Protein AF-A0A0F2J7S4-F1 (afdb_monomer_lite)

Foldseek 3Di:
DDDPDDDPDDDDDDDDDPPPPPDDPVVVVVVVVVVVVVVVVVLLVQVLVFLVAFKKWKWFQFPVRDTWIKIFHDDLLGVLLVLLVRLVGGQKIFIAGLVRHTQWMDGRSHTDDGPDPVSVVSNCVNNVCCVVVVDPRDDTNMDTPVSSCVSVLVVPAFAEEEEEEDQAQDCPPCPRVVQVVVQVVVCVVVRHHHPYYFYYYHHPDPPPVVRVVVVLVCLQVVVGAEYEYADLVRQDPDPVSSVVSLVSNLVSNHWYQHPVPGTDHGNDDDPVPPRPPPVVVVVVPDPPDPPDDDDDDDDDDDDDD

Secondary structure (DSSP, 8-state):
--------------S------PPPHHHHHHHHHHHHHHHHHHHHHHHHHHHTS-EEEEEEE-TTS-EEEEEEE--HHHHHHHHHHHGGG-SEEEEE-TT--EEEEEETTEEEE-S-HHHHHHHHHHHHHHHHTSSPPP----EEHHHHHHHHHHHT--EEEEEEEESSSS-TT-HHHHHHHHHHHHHHHTT-EEEEEEEEE-SSS----HHHHHHHHHHHTT--SEEEES-GGGT-S-HHHHHHHHHHHHHTT-EEEETTTEEEE---S-GGGS-HHHHHHHTTSS------S--------S---

pLDDT: mean 71.25, std 21.87, range [26.66, 95.75]

Sequence (305 aa):
MKNKQIFFKSWKLCGKAVFSVLPYPSEIKFKILENIKEEVDMRKEALAELLKKDIIIGHVYGLDGGRQEYYFEKSPSGIASFVMLKKKHAVKIILTDTLDRLMLDTYGEFINCCPDQKYLQEITKELVPMQLGDKEPVEIPIASVEEAQAFWSQESRKRAWIYCRIDAPEDTHGALKGQKKELMDYAEQMGFMVVGEAEDMGGGLDFDCAGLAEVMKVAGDGKMDVLLIKKLDRLGRDTAKLLDLLGGLDQMGIDLYAPLEGLLATHNTTQALRYPGVFTHILRKAPARKSGDSIGQFFCTQQGR

Radius of gyration: 29.46 Å; chains: 1; bounding box: 69×44×90 Å

Structure (mmCIF, N/CA/C/O backbone):
data_AF-A0A0F2J7S4-F1
#
_entry.id   AF-A0A0F2J7S4-F1
#
loop_
_atom_site.group_PDB
_atom_site.id
_atom_site.type_symbol
_atom_site.label_atom_id
_atom_site.label_alt_id
_atom_site.label_comp_id
_atom_site.label_asym_id
_atom_site.label_entity_id
_atom_site.label_seq_id
_atom_site.pdbx_PDB_ins_code
_atom_site.Cartn_x
_atom_site.Cartn_y
_atom_site.Cartn_z
_atom_site.occupancy
_atom_site.B_iso_or_equiv
_atom_site.auth_seq_id
_atom_site.auth_comp_id
_atom_site.auth_asym_id
_atom_site.auth_atom_id
_atom_site.pdbx_PDB_model_num
ATOM 1 N N . MET A 1 1 ? 3.864 10.287 34.439 1.00 43.75 1 MET A N 1
ATOM 2 C CA . MET A 1 1 ? 5.214 10.757 34.813 1.00 43.75 1 MET A CA 1
ATOM 3 C C . MET A 1 1 ? 5.780 9.866 35.908 1.00 43.75 1 MET A C 1
ATOM 5 O O . MET A 1 1 ? 5.341 9.991 37.040 1.00 43.75 1 MET A O 1
ATOM 9 N N . LYS A 1 2 ? 6.727 8.980 35.586 1.00 32.41 2 LYS A N 1
ATOM 10 C CA . LYS A 1 2 ? 7.782 8.543 36.513 1.00 32.41 2 LYS A CA 1
ATOM 11 C C . LYS A 1 2 ? 9.035 8.284 35.677 1.00 32.41 2 LYS A C 1
ATOM 13 O O . LYS A 1 2 ? 9.099 7.319 34.925 1.00 32.41 2 LYS A O 1
ATOM 18 N N . ASN A 1 3 ? 9.970 9.226 35.781 1.00 30.61 3 ASN A N 1
ATOM 19 C CA . ASN A 1 3 ? 11.342 9.141 35.296 1.00 30.61 3 ASN A CA 1
ATOM 20 C C . ASN A 1 3 ? 11.978 7.823 35.754 1.00 30.61 3 ASN A C 1
ATOM 22 O O . ASN A 1 3 ? 12.104 7.600 36.959 1.00 30.61 3 ASN A O 1
ATOM 26 N N . LYS A 1 4 ? 12.451 6.990 34.823 1.00 37.09 4 LYS A N 1
ATOM 27 C CA . LYS A 1 4 ? 13.470 5.983 35.139 1.00 37.09 4 LYS A CA 1
ATOM 28 C C . LYS A 1 4 ? 14.821 6.702 35.223 1.00 37.09 4 LYS A C 1
ATOM 30 O O . LYS A 1 4 ? 15.551 6.798 34.244 1.00 37.09 4 LYS A O 1
ATOM 35 N N . GLN A 1 5 ? 15.117 7.264 36.396 1.00 33.00 5 GLN A N 1
ATOM 36 C CA . GLN A 1 5 ? 16.474 7.664 36.769 1.00 33.00 5 GLN A CA 1
ATOM 37 C C . GLN A 1 5 ? 17.337 6.404 36.871 1.00 33.00 5 GLN A C 1
ATOM 39 O O . GLN A 1 5 ? 17.081 5.525 37.694 1.00 33.00 5 GLN A O 1
ATOM 44 N N . ILE A 1 6 ? 18.357 6.322 36.023 1.00 36.59 6 ILE A N 1
ATOM 45 C CA . ILE A 1 6 ? 19.391 5.293 36.090 1.00 36.59 6 ILE A CA 1
ATOM 46 C C . ILE A 1 6 ? 20.267 5.620 37.307 1.00 36.59 6 ILE A C 1
ATOM 48 O O . ILE A 1 6 ? 20.998 6.608 37.318 1.00 36.59 6 ILE A O 1
ATOM 52 N N . PHE A 1 7 ? 20.147 4.817 38.363 1.00 27.39 7 PHE A N 1
ATOM 53 C CA . PHE A 1 7 ? 20.953 4.929 39.578 1.00 27.39 7 PHE A CA 1
ATOM 54 C C . PHE A 1 7 ? 22.371 4.397 39.316 1.00 27.39 7 PHE A C 1
ATOM 56 O O . PHE A 1 7 ? 22.571 3.188 39.217 1.00 27.39 7 PHE A O 1
ATOM 63 N N . PHE A 1 8 ? 23.376 5.276 39.286 1.00 35.75 8 PHE A N 1
ATOM 64 C CA . PHE A 1 8 ? 24.767 4.873 39.512 1.00 35.75 8 PHE A CA 1
ATOM 65 C C . PHE A 1 8 ? 24.963 4.656 41.020 1.00 35.75 8 PHE A C 1
ATOM 67 O O . PHE A 1 8 ? 25.149 5.605 41.782 1.00 35.75 8 PHE A O 1
ATOM 74 N N . LYS A 1 9 ? 24.878 3.404 41.483 1.00 35.38 9 LYS A N 1
ATOM 75 C CA . LYS A 1 9 ? 25.268 3.055 42.857 1.00 35.38 9 LYS A CA 1
ATOM 76 C C . LYS A 1 9 ? 26.795 3.010 42.955 1.00 35.38 9 LYS A C 1
ATOM 78 O O . LYS A 1 9 ? 27.442 2.164 42.350 1.00 35.38 9 LYS A O 1
ATOM 83 N N . SER A 1 10 ? 27.345 3.929 43.745 1.00 33.03 10 SER A N 1
ATOM 84 C CA . SER A 1 10 ? 28.733 3.926 44.209 1.00 33.03 10 SER A CA 1
ATOM 85 C C . SER A 1 10 ? 28.953 2.757 45.177 1.00 33.03 10 SER A C 1
ATOM 87 O O . SER A 1 10 ? 28.248 2.653 46.183 1.00 33.03 10 SER A O 1
ATOM 89 N N . TRP A 1 11 ? 29.915 1.877 44.886 1.00 34.56 11 TRP A N 1
ATOM 90 C CA . TRP A 1 11 ? 30.353 0.815 45.797 1.00 34.56 11 TRP A CA 1
ATOM 91 C C . TRP A 1 11 ? 31.771 1.108 46.300 1.00 34.56 11 TRP A C 1
ATOM 93 O O . TRP A 1 11 ? 32.729 1.122 45.530 1.00 34.56 11 TRP A O 1
ATOM 103 N N . LYS A 1 12 ? 31.905 1.326 47.617 1.00 34.94 12 LYS A N 1
ATOM 104 C CA . LYS A 1 12 ? 33.185 1.299 48.336 1.00 34.94 12 LYS A CA 1
ATOM 105 C C . LYS A 1 12 ? 33.473 -0.131 48.818 1.00 34.94 12 LYS A C 1
ATOM 107 O O . LYS A 1 12 ? 32.813 -0.620 49.723 1.00 34.94 12 LYS A O 1
ATOM 112 N N . LEU A 1 13 ? 34.472 -0.737 48.174 1.00 38.12 13 LEU A N 1
ATOM 113 C CA . LEU A 1 13 ? 35.508 -1.658 48.669 1.00 38.12 13 LEU A CA 1
ATOM 114 C C . LEU A 1 13 ? 35.156 -2.693 49.761 1.00 38.12 13 LEU A C 1
ATOM 116 O O . LEU A 1 13 ? 35.091 -2.374 50.944 1.00 38.12 13 LEU A O 1
ATOM 120 N N . CYS A 1 14 ? 35.197 -3.973 49.378 1.00 33.06 14 CYS A N 1
ATOM 121 C CA . CYS A 1 14 ? 35.803 -5.018 50.206 1.00 33.06 14 CYS A CA 1
ATOM 122 C C . CYS A 1 14 ? 36.605 -5.973 49.305 1.00 33.06 14 CYS A C 1
ATOM 124 O O . CYS A 1 14 ? 36.156 -6.342 48.221 1.00 33.06 14 CYS A O 1
ATOM 126 N N . GLY A 1 15 ? 37.839 -6.278 49.707 1.00 40.16 15 GLY A N 1
ATOM 127 C CA . GLY A 1 15 ? 38.873 -6.870 48.861 1.00 40.16 15 GLY A CA 1
ATOM 128 C C . GLY A 1 15 ? 38.567 -8.283 48.363 1.00 40.16 15 GLY A C 1
ATOM 129 O O . GLY A 1 15 ? 38.466 -9.218 49.149 1.00 40.16 15 GLY A O 1
ATOM 130 N N . LYS A 1 16 ? 38.489 -8.418 47.038 1.00 35.16 16 LYS A N 1
ATOM 131 C CA . LYS A 1 16 ? 38.969 -9.531 46.200 1.00 35.16 16 LYS A CA 1
ATOM 132 C C . LYS A 1 16 ? 38.719 -9.113 44.753 1.00 35.16 16 LYS A C 1
ATOM 134 O O . LYS A 1 16 ? 37.595 -8.785 44.387 1.00 35.16 16 LYS A O 1
ATOM 139 N N . ALA A 1 17 ? 39.781 -9.045 43.957 1.00 37.28 17 ALA A N 1
ATOM 140 C CA . ALA A 1 17 ? 39.715 -8.630 42.565 1.00 37.28 17 ALA A CA 1
ATOM 141 C C . ALA A 1 17 ? 38.927 -9.663 41.745 1.00 37.28 17 ALA A C 1
ATOM 143 O O . ALA A 1 17 ? 39.471 -10.677 41.321 1.00 37.28 17 ALA A O 1
ATOM 144 N N . VAL A 1 18 ? 37.644 -9.393 41.518 1.00 31.64 18 VAL A N 1
ATOM 145 C CA . VAL A 1 18 ? 36.939 -9.896 40.342 1.00 31.64 18 VAL A CA 1
ATOM 146 C C . VAL A 1 18 ? 37.037 -8.769 39.327 1.00 31.64 18 VAL A C 1
ATOM 148 O O . VAL A 1 18 ? 36.369 -7.746 39.462 1.00 31.64 18 VAL A O 1
ATOM 151 N N . PHE A 1 19 ? 37.925 -8.921 38.344 1.00 31.31 19 PHE A N 1
ATOM 152 C CA . PHE A 1 19 ? 37.915 -8.103 37.134 1.00 31.31 19 PHE A CA 1
ATOM 153 C C . PHE A 1 19 ? 36.624 -8.448 36.375 1.00 31.31 19 PHE A C 1
ATOM 155 O O . PHE A 1 19 ? 36.619 -9.251 35.447 1.00 31.31 19 PHE A O 1
ATOM 162 N N . SER A 1 20 ? 35.487 -7.899 36.808 1.00 38.66 20 SER A N 1
ATOM 163 C CA . SER A 1 20 ? 34.318 -7.821 35.945 1.00 38.66 20 SER A CA 1
ATOM 164 C C . SER A 1 20 ? 34.682 -6.807 34.872 1.00 38.66 20 SER A C 1
ATOM 166 O O . SER A 1 20 ? 34.690 -5.603 35.133 1.00 38.66 20 SER A O 1
ATOM 168 N N . VAL A 1 21 ? 35.078 -7.309 33.705 1.00 41.44 21 VAL A N 1
ATOM 169 C CA . VAL A 1 21 ? 35.249 -6.520 32.488 1.00 41.44 21 VAL A CA 1
ATOM 170 C C . VAL A 1 21 ? 33.905 -5.843 32.232 1.00 41.44 21 VAL A C 1
ATOM 172 O O . VAL A 1 21 ? 32.972 -6.459 31.723 1.00 41.44 21 VAL A O 1
ATOM 175 N N . LEU A 1 22 ? 33.761 -4.601 32.695 1.00 40.22 22 LEU A N 1
ATOM 176 C CA . LEU A 1 22 ? 32.634 -3.773 32.303 1.00 40.22 22 LEU A CA 1
ATOM 177 C C . LEU A 1 22 ? 32.803 -3.541 30.798 1.00 40.22 22 LEU A C 1
ATOM 179 O O . LEU A 1 22 ? 33.886 -3.109 30.393 1.00 40.22 22 LEU A O 1
ATOM 183 N N . PRO A 1 23 ? 31.796 -3.874 29.972 1.00 49.38 23 PRO A N 1
ATOM 184 C CA . PRO A 1 23 ? 31.917 -3.747 28.528 1.00 49.38 23 PRO A CA 1
ATOM 185 C C . PRO A 1 23 ? 32.277 -2.306 28.172 1.00 49.38 23 PRO A C 1
ATOM 187 O O . PRO A 1 23 ? 31.757 -1.356 28.769 1.00 49.38 23 PRO A O 1
ATOM 190 N N . TYR A 1 24 ? 33.208 -2.142 27.230 1.00 46.69 24 TYR A N 1
ATOM 191 C CA . TYR A 1 24 ? 33.677 -0.819 26.830 1.00 46.69 24 TYR A CA 1
ATOM 192 C C . TYR A 1 24 ? 32.485 0.022 26.332 1.00 46.69 24 TYR A C 1
ATOM 194 O O . TYR A 1 24 ? 31.587 -0.513 25.678 1.00 46.69 24 TYR A O 1
ATOM 202 N N . PRO A 1 25 ? 32.457 1.347 26.574 1.00 57.50 25 PRO A N 1
ATOM 203 C CA . PRO A 1 25 ? 31.351 2.212 26.146 1.00 57.50 25 PRO A CA 1
ATOM 204 C C . PRO A 1 25 ? 31.007 2.102 24.648 1.00 57.50 25 PRO A C 1
ATOM 206 O O . PRO A 1 25 ? 29.856 2.296 24.260 1.00 57.50 25 PRO A O 1
ATOM 209 N N . SER A 1 26 ? 31.987 1.757 23.808 1.00 55.16 26 SER A N 1
ATOM 210 C CA . SER A 1 26 ? 31.816 1.469 22.380 1.00 55.16 26 SER A CA 1
ATOM 211 C C . SER A 1 26 ? 31.071 0.158 22.108 1.00 55.16 26 SER A C 1
ATOM 213 O O . SER A 1 26 ? 30.187 0.149 21.258 1.00 55.16 26 SER A O 1
ATOM 215 N N . GLU A 1 27 ? 31.366 -0.921 22.838 1.00 58.97 27 GLU A N 1
ATOM 216 C CA . GLU A 1 27 ? 30.675 -2.216 22.721 1.00 58.97 27 GLU A CA 1
ATOM 217 C C . GLU A 1 27 ? 29.228 -2.133 23.212 1.00 58.97 27 GLU A C 1
ATOM 219 O O . GLU A 1 27 ? 28.332 -2.723 22.613 1.00 58.97 27 GLU A O 1
ATOM 224 N N . ILE A 1 28 ? 28.986 -1.352 24.271 1.00 62.47 28 ILE A N 1
ATOM 225 C CA . ILE A 1 28 ? 27.632 -1.053 24.752 1.00 62.47 28 ILE A CA 1
ATOM 226 C C . ILE A 1 28 ? 26.852 -0.313 23.661 1.00 62.47 28 ILE A C 1
ATOM 228 O O . ILE A 1 28 ? 25.722 -0.681 23.354 1.00 62.47 28 ILE A O 1
ATOM 232 N N . LYS A 1 29 ? 27.460 0.703 23.034 1.00 65.25 29 LYS A N 1
ATOM 233 C CA . LYS A 1 29 ? 26.823 1.463 21.952 1.00 65.25 29 LYS A CA 1
ATOM 234 C C . LYS A 1 29 ? 26.538 0.588 20.726 1.00 65.25 29 LYS A C 1
ATOM 236 O O . LYS A 1 29 ? 25.471 0.727 20.143 1.00 65.25 29 LYS A O 1
ATOM 241 N N . PHE A 1 30 ? 27.447 -0.319 20.367 1.00 66.38 30 PHE A N 1
ATOM 242 C CA . PHE A 1 30 ? 27.268 -1.242 19.241 1.00 66.38 30 PHE A CA 1
ATOM 243 C C . PHE A 1 30 ? 26.131 -2.241 19.485 1.00 66.38 30 PHE A C 1
ATOM 245 O O . PHE A 1 30 ? 25.228 -2.330 18.662 1.00 66.38 30 PHE A O 1
ATOM 252 N N . LYS A 1 31 ? 26.100 -2.895 20.655 1.00 61.59 31 LYS A N 1
ATOM 253 C CA . LYS A 1 31 ? 25.010 -3.816 21.029 1.00 61.59 31 LYS A CA 1
ATOM 254 C C . LYS A 1 31 ? 23.651 -3.123 21.106 1.00 61.59 31 LYS A C 1
ATOM 256 O O . LYS A 1 31 ? 22.643 -3.692 20.713 1.00 61.59 31 LYS A O 1
ATOM 261 N N . ILE A 1 32 ? 23.612 -1.881 21.594 1.00 69.25 32 ILE A N 1
ATOM 262 C CA . ILE A 1 32 ? 22.379 -1.084 21.599 1.00 69.25 32 ILE A CA 1
ATOM 263 C C . ILE A 1 32 ? 21.917 -0.802 20.164 1.00 69.25 32 ILE A C 1
ATOM 265 O O . ILE A 1 32 ? 20.733 -0.928 19.879 1.00 69.25 32 ILE A O 1
ATOM 269 N N . LEU A 1 33 ? 22.831 -0.438 19.259 1.00 69.38 33 LEU A N 1
ATOM 270 C CA . LEU A 1 33 ? 22.494 -0.166 17.859 1.00 69.38 33 LEU A CA 1
ATOM 271 C C . LEU A 1 33 ? 22.015 -1.420 17.114 1.00 69.38 33 LEU A C 1
ATOM 273 O O . LEU A 1 33 ? 21.072 -1.316 16.335 1.00 69.38 33 LEU A O 1
ATOM 277 N N . GLU A 1 34 ? 22.626 -2.580 17.362 1.00 71.31 34 GLU A N 1
ATOM 278 C CA . GLU A 1 34 ? 22.185 -3.861 16.793 1.00 71.31 34 GLU A CA 1
ATOM 279 C C . GLU A 1 34 ? 20.782 -4.235 17.278 1.00 71.31 34 GLU A C 1
ATOM 281 O O . GLU A 1 34 ? 19.903 -4.459 16.450 1.00 71.31 34 GLU A O 1
ATOM 286 N N . ASN A 1 35 ? 20.526 -4.167 18.587 1.00 71.06 35 ASN A N 1
ATOM 287 C CA . ASN A 1 35 ? 19.201 -4.455 19.141 1.00 71.06 35 ASN A CA 1
ATOM 288 C C . ASN A 1 35 ? 18.122 -3.501 18.601 1.00 71.06 35 ASN A C 1
ATOM 290 O O . ASN A 1 35 ? 17.022 -3.934 18.274 1.00 71.06 35 ASN A O 1
ATOM 294 N N . ILE A 1 36 ? 18.433 -2.204 18.471 1.00 74.62 36 ILE A N 1
ATOM 295 C CA . ILE A 1 36 ? 17.506 -1.223 17.883 1.00 74.62 36 ILE A CA 1
ATOM 296 C C . ILE A 1 36 ? 17.219 -1.569 16.419 1.00 74.62 36 ILE A C 1
ATOM 298 O O . ILE A 1 36 ? 16.086 -1.429 15.965 1.00 74.62 36 ILE A O 1
ATOM 302 N N . LYS A 1 37 ? 18.233 -2.004 15.662 1.00 77.44 37 LYS A N 1
ATOM 303 C CA . LYS A 1 37 ? 18.057 -2.390 14.261 1.00 77.44 37 LYS A CA 1
ATOM 304 C C . LYS A 1 37 ? 17.149 -3.613 14.136 1.00 77.44 37 LYS A C 1
ATOM 306 O O . LYS A 1 37 ? 16.225 -3.579 13.331 1.00 77.44 37 LYS A O 1
ATOM 311 N N . GLU A 1 38 ? 17.374 -4.640 14.953 1.00 76.19 38 GLU A N 1
ATOM 312 C CA . GLU A 1 38 ? 16.521 -5.832 14.995 1.00 76.19 38 GLU A CA 1
ATOM 313 C C . GLU A 1 38 ? 15.071 -5.476 15.349 1.00 76.19 38 GLU A C 1
ATOM 315 O O . GLU A 1 38 ? 14.146 -5.912 14.670 1.00 76.19 38 GLU A O 1
ATOM 320 N N . GLU A 1 39 ? 14.855 -4.621 16.350 1.00 75.50 39 GLU A N 1
ATOM 321 C CA . GLU A 1 39 ? 13.518 -4.182 16.769 1.00 75.50 39 GLU A CA 1
ATOM 322 C C . GLU A 1 39 ? 12.792 -3.380 15.672 1.00 75.50 39 GLU A C 1
ATOM 324 O O . GLU A 1 39 ? 11.593 -3.555 15.439 1.00 75.50 39 GLU A O 1
ATOM 329 N N . VAL A 1 40 ? 13.531 -2.545 14.935 1.00 78.12 40 VAL A N 1
ATOM 330 C CA . VAL A 1 40 ? 13.012 -1.806 13.776 1.00 78.12 40 VAL A CA 1
ATOM 331 C C . VAL A 1 40 ? 12.655 -2.743 12.624 1.00 78.12 40 VAL A C 1
ATOM 333 O O . VAL A 1 40 ? 11.599 -2.566 12.012 1.00 78.12 40 VAL A O 1
ATOM 336 N N . ASP A 1 41 ? 13.504 -3.719 12.307 1.00 79.44 41 ASP A N 1
ATOM 337 C CA . ASP A 1 41 ? 13.261 -4.640 11.197 1.00 79.44 41 ASP A CA 1
ATOM 338 C C . ASP A 1 41 ? 12.098 -5.598 11.512 1.00 79.44 41 ASP A C 1
ATOM 340 O O . ASP A 1 41 ? 11.209 -5.756 10.673 1.00 79.44 41 ASP A O 1
ATOM 344 N N . MET A 1 42 ? 11.990 -6.093 12.752 1.00 83.38 42 MET A N 1
ATOM 345 C CA . MET A 1 42 ? 10.813 -6.841 13.220 1.00 83.38 42 MET A CA 1
ATOM 346 C C . MET A 1 42 ? 9.525 -6.013 13.120 1.00 83.38 42 MET A C 1
ATOM 348 O O . MET A 1 42 ? 8.489 -6.518 12.684 1.00 83.38 42 MET A O 1
ATOM 352 N N . ARG A 1 43 ? 9.567 -4.720 13.482 1.00 83.19 43 ARG A N 1
ATOM 353 C CA . ARG A 1 43 ? 8.395 -3.838 13.364 1.00 83.19 43 ARG A CA 1
ATOM 354 C C . ARG A 1 43 ? 7.977 -3.642 11.907 1.00 83.19 43 ARG A C 1
ATOM 356 O O . ARG A 1 43 ? 6.782 -3.635 11.626 1.00 83.19 43 ARG A O 1
ATOM 363 N N . LYS A 1 44 ? 8.929 -3.502 10.979 1.00 82.00 44 LYS A N 1
ATOM 364 C CA . LYS A 1 44 ? 8.624 -3.405 9.541 1.00 82.00 44 LYS A CA 1
ATOM 365 C C . LYS A 1 44 ? 7.967 -4.675 9.015 1.00 82.00 44 LYS A C 1
ATOM 367 O O . LYS A 1 44 ? 6.999 -4.574 8.271 1.00 82.00 44 LYS A O 1
ATOM 372 N N . GLU A 1 45 ? 8.469 -5.843 9.406 1.00 84.50 45 GLU A N 1
ATOM 373 C CA . GLU A 1 45 ? 7.901 -7.126 8.988 1.00 84.50 45 GLU A CA 1
ATOM 374 C C . GLU A 1 45 ? 6.475 -7.305 9.527 1.00 84.50 45 GLU A C 1
ATOM 376 O O . GLU A 1 45 ? 5.561 -7.614 8.766 1.00 84.50 45 GLU A O 1
ATOM 381 N N . ALA A 1 46 ? 6.242 -6.982 10.803 1.00 85.19 46 ALA A N 1
ATOM 382 C CA . ALA A 1 46 ? 4.904 -7.009 11.393 1.00 85.19 46 ALA A CA 1
ATOM 383 C C . ALA A 1 46 ? 3.921 -6.051 10.690 1.00 85.19 46 ALA A C 1
ATOM 385 O O . ALA A 1 46 ? 2.755 -6.397 10.492 1.00 85.19 46 ALA A O 1
ATOM 386 N N . LEU A 1 47 ? 4.379 -4.858 10.290 1.00 86.06 47 LEU A N 1
ATOM 387 C CA . LEU A 1 47 ? 3.576 -3.908 9.511 1.00 86.06 47 LEU A CA 1
ATOM 388 C C . LEU A 1 47 ? 3.287 -4.426 8.094 1.00 86.06 47 LEU A C 1
ATOM 390 O O . LEU A 1 47 ? 2.163 -4.283 7.618 1.00 86.06 47 LEU A O 1
ATOM 394 N N . ALA A 1 48 ? 4.265 -5.050 7.436 1.00 84.25 48 ALA A N 1
ATOM 395 C CA . ALA A 1 48 ? 4.084 -5.640 6.112 1.00 84.25 48 ALA A CA 1
ATOM 396 C C . ALA A 1 48 ? 3.054 -6.779 6.133 1.00 84.25 48 ALA A C 1
ATOM 398 O O . ALA A 1 48 ? 2.200 -6.855 5.253 1.00 84.25 48 ALA A O 1
ATOM 399 N N . GLU A 1 49 ? 3.092 -7.636 7.154 1.00 87.12 49 GLU A N 1
ATOM 400 C CA . GLU A 1 49 ? 2.106 -8.707 7.324 1.00 87.12 49 GLU A CA 1
ATOM 401 C C . GLU A 1 49 ? 0.718 -8.169 7.680 1.00 87.12 49 GLU A C 1
ATOM 403 O O . GLU A 1 49 ? -0.284 -8.671 7.172 1.00 87.12 49 GLU A O 1
ATOM 408 N N . LEU A 1 50 ? 0.636 -7.110 8.491 1.00 88.69 50 LEU A N 1
ATOM 409 C CA . LEU A 1 50 ? -0.623 -6.427 8.783 1.00 88.69 50 LEU A CA 1
ATOM 410 C C . LEU A 1 50 ? -1.293 -5.895 7.505 1.00 88.69 50 LEU A C 1
ATOM 412 O O . LEU A 1 50 ? -2.487 -6.108 7.301 1.00 88.69 50 LEU A O 1
ATOM 416 N N . LEU A 1 51 ? -0.538 -5.204 6.647 1.00 84.56 51 LEU A N 1
ATOM 417 C CA . LEU A 1 51 ? -1.080 -4.494 5.482 1.00 84.56 51 LEU A CA 1
ATOM 418 C C . LEU A 1 51 ? -1.523 -5.419 4.335 1.00 84.56 51 LEU A C 1
ATOM 420 O O . LEU A 1 51 ? -2.163 -4.951 3.395 1.00 84.56 51 LEU A O 1
ATOM 424 N N . LYS A 1 52 ? -1.240 -6.724 4.433 1.00 84.31 52 LYS A N 1
ATOM 425 C CA . LYS A 1 52 ? -1.743 -7.769 3.522 1.00 84.31 52 LYS A CA 1
ATOM 426 C C . LYS A 1 52 ? -3.073 -8.391 3.973 1.00 84.31 52 LYS A C 1
ATOM 428 O O . LYS A 1 52 ? -3.664 -9.165 3.221 1.00 84.31 52 LYS A O 1
ATOM 433 N N . LYS A 1 53 ? -3.530 -8.112 5.198 1.00 86.38 53 LYS A N 1
ATOM 434 C CA . LYS A 1 53 ? -4.751 -8.687 5.794 1.00 86.38 53 LYS A CA 1
ATOM 435 C C . LYS A 1 53 ? -5.984 -7.793 5.591 1.00 86.38 53 LYS A C 1
ATOM 437 O O . LYS A 1 53 ? -5.905 -6.720 5.003 1.00 86.38 53 LYS A O 1
ATOM 442 N N . ASP A 1 54 ? -7.134 -8.238 6.108 1.00 88.44 54 ASP A N 1
ATOM 443 C CA . ASP A 1 54 ? -8.335 -7.401 6.238 1.00 88.44 54 ASP A CA 1
ATOM 444 C C . ASP A 1 54 ? -8.120 -6.357 7.352 1.00 88.44 54 ASP A C 1
ATOM 446 O O . ASP A 1 54 ? -7.972 -6.701 8.532 1.00 88.44 54 ASP A O 1
ATOM 450 N N . ILE A 1 55 ? -8.053 -5.081 6.967 1.00 92.50 55 ILE A N 1
ATOM 451 C CA . ILE A 1 55 ? -7.685 -3.958 7.842 1.00 92.50 55 ILE A CA 1
ATOM 452 C C . ILE A 1 55 ? -8.879 -3.048 8.152 1.00 92.50 55 ILE A C 1
ATOM 454 O O . ILE A 1 55 ? -9.796 -2.887 7.348 1.00 92.50 55 ILE A O 1
ATOM 458 N N . ILE A 1 56 ? -8.828 -2.412 9.322 1.00 93.12 56 ILE A N 1
ATOM 459 C CA . ILE A 1 56 ? -9.738 -1.347 9.764 1.00 93.12 56 ILE A CA 1
ATOM 460 C C . ILE A 1 56 ? -8.982 -0.023 9.761 1.00 93.12 56 ILE A C 1
ATOM 462 O O . ILE A 1 56 ? -7.798 0.024 10.107 1.00 93.12 56 ILE A O 1
ATOM 466 N N . ILE A 1 57 ? -9.691 1.056 9.438 1.00 94.75 57 ILE A N 1
ATOM 467 C CA . ILE A 1 57 ? -9.201 2.424 9.570 1.00 94.75 57 ILE A CA 1
ATOM 468 C C . ILE A 1 57 ? -9.761 3.026 10.862 1.00 94.75 57 ILE A C 1
ATOM 470 O O . ILE A 1 57 ? -10.971 3.104 11.065 1.00 94.75 57 ILE A O 1
ATOM 474 N N . GLY A 1 58 ? -8.872 3.439 11.763 1.00 94.19 58 GLY A N 1
ATOM 475 C CA . GLY A 1 58 ? -9.209 4.091 13.021 1.00 94.19 58 GLY A CA 1
ATOM 476 C C . GLY A 1 58 ? -8.908 5.582 12.991 1.00 94.19 58 GLY A C 1
ATOM 477 O O . GLY A 1 58 ? -7.748 5.987 13.032 1.00 94.19 58 GLY A O 1
ATOM 478 N N . HIS A 1 59 ? -9.952 6.406 12.990 1.00 94.06 59 HIS A N 1
ATOM 479 C CA . HIS A 1 59 ? -9.861 7.856 13.114 1.00 94.06 59 HIS A CA 1
ATOM 480 C C . HIS A 1 59 ? -9.963 8.271 14.582 1.00 94.06 59 HIS A C 1
ATOM 482 O O . HIS A 1 59 ? -11.009 8.119 15.213 1.00 94.06 59 HIS A O 1
ATOM 488 N N . VAL A 1 60 ? -8.881 8.823 15.123 1.00 93.62 60 VAL A N 1
ATOM 489 C CA . VAL A 1 60 ? -8.780 9.278 16.512 1.00 93.62 60 VAL A CA 1
ATOM 490 C C . VAL A 1 60 ? -8.816 10.801 16.545 1.00 93.62 60 VAL A C 1
ATOM 492 O O . VAL A 1 60 ? -7.961 11.456 15.946 1.00 93.62 60 VAL A O 1
ATOM 495 N N . TYR A 1 61 ? -9.794 11.357 17.257 1.00 92.12 61 TYR A N 1
ATOM 496 C CA . TYR A 1 61 ? -9.979 12.798 17.421 1.00 92.12 61 TYR A CA 1
ATOM 497 C C . TYR A 1 61 ? -9.492 13.239 18.799 1.00 92.12 61 TYR A C 1
ATOM 499 O O . TYR A 1 61 ? -10.025 12.797 19.823 1.00 92.12 61 TYR A O 1
ATOM 507 N N . GLY A 1 62 ? -8.477 14.100 18.814 1.00 89.69 62 GLY A N 1
ATOM 508 C CA . GLY A 1 62 ? -7.871 14.643 20.024 1.00 89.69 62 GLY A CA 1
ATOM 509 C C . GLY A 1 62 ? -8.629 15.828 20.620 1.00 89.69 62 GLY A C 1
ATOM 510 O O . GLY A 1 62 ? -9.491 16.434 19.985 1.00 89.69 62 GLY A O 1
ATOM 511 N N . LEU A 1 63 ? -8.280 16.180 21.862 1.00 81.31 63 LEU A N 1
ATOM 512 C CA . LEU A 1 63 ? -8.801 17.373 22.555 1.00 81.31 63 LEU A CA 1
ATOM 513 C C . LEU A 1 63 ? -8.370 18.687 21.884 1.00 81.31 63 LEU A C 1
ATOM 515 O O . LEU A 1 63 ? -9.023 19.711 22.048 1.00 81.31 63 LEU A O 1
ATOM 519 N N . ASP A 1 64 ? -7.270 18.648 21.138 1.00 84.44 64 ASP A N 1
ATOM 520 C CA . ASP A 1 64 ? -6.727 19.747 20.341 1.00 84.44 64 ASP A CA 1
ATOM 521 C C . ASP A 1 64 ? -7.477 19.960 19.013 1.00 84.44 64 ASP A C 1
ATOM 523 O O . ASP A 1 64 ? -7.147 20.874 18.260 1.00 84.44 64 ASP A O 1
ATOM 527 N N . GLY A 1 65 ? -8.475 19.122 18.709 1.00 80.62 65 GLY A N 1
ATOM 528 C CA . GLY A 1 65 ? -9.167 19.106 17.421 1.00 80.62 65 GLY A CA 1
ATOM 529 C C . GLY A 1 65 ? -8.377 18.406 16.309 1.00 80.62 65 GLY A C 1
ATOM 530 O O . GLY A 1 65 ? -8.843 18.362 15.169 1.00 80.62 65 GLY A O 1
ATOM 531 N N . GLY A 1 66 ? -7.206 17.841 16.619 1.00 86.00 66 GLY A N 1
ATOM 532 C CA . GLY A 1 66 ? -6.413 17.055 15.685 1.00 86.00 66 GLY A CA 1
ATOM 533 C C . GLY A 1 66 ? -7.089 15.727 15.347 1.00 86.00 66 GLY A C 1
ATOM 534 O O . GLY A 1 66 ? -7.721 15.096 16.197 1.00 86.00 66 GLY A O 1
ATOM 535 N N . ARG A 1 67 ? -6.929 15.279 14.098 1.00 89.81 67 ARG A N 1
ATOM 536 C CA . ARG A 1 67 ? -7.359 13.956 13.628 1.00 89.81 67 ARG A CA 1
ATOM 537 C C . ARG A 1 67 ? -6.128 13.150 13.247 1.00 89.81 67 ARG A C 1
ATOM 539 O O . ARG A 1 67 ? -5.317 13.610 12.450 1.00 89.81 67 ARG A O 1
ATOM 546 N N . GLN A 1 68 ? -6.018 11.950 13.797 1.00 90.94 68 GLN A N 1
ATOM 547 C CA . GLN A 1 68 ? -4.994 10.979 13.424 1.00 90.94 68 GLN A CA 1
ATOM 548 C C . GLN A 1 68 ? -5.670 9.726 12.889 1.00 90.94 68 GLN A C 1
ATOM 550 O O . GLN A 1 68 ? -6.705 9.310 13.411 1.00 90.94 68 GLN A O 1
ATOM 555 N N . GLU A 1 69 ? -5.094 9.136 11.852 1.00 93.19 69 GLU A N 1
ATOM 556 C CA . GLU A 1 69 ? -5.615 7.921 11.235 1.00 93.19 69 GLU A CA 1
ATOM 557 C C . GLU A 1 69 ? -4.612 6.786 11.404 1.00 93.19 69 GLU A C 1
ATOM 559 O O . GLU A 1 69 ? -3.396 6.988 11.339 1.00 93.19 69 GLU A O 1
ATOM 564 N N . TYR A 1 70 ? -5.144 5.599 11.655 1.00 94.31 70 TYR A N 1
ATOM 565 C CA . TYR A 1 70 ? -4.377 4.409 11.975 1.00 94.31 70 TYR A CA 1
ATOM 566 C C . TYR A 1 70 ? -4.965 3.195 11.268 1.00 94.31 70 TYR A C 1
ATOM 568 O O . TYR A 1 70 ? -6.182 3.101 11.130 1.00 94.31 70 TYR A O 1
ATOM 576 N N . TYR A 1 71 ? -4.113 2.246 10.897 1.00 93.44 71 TYR A N 1
ATOM 577 C CA . TYR A 1 71 ? -4.511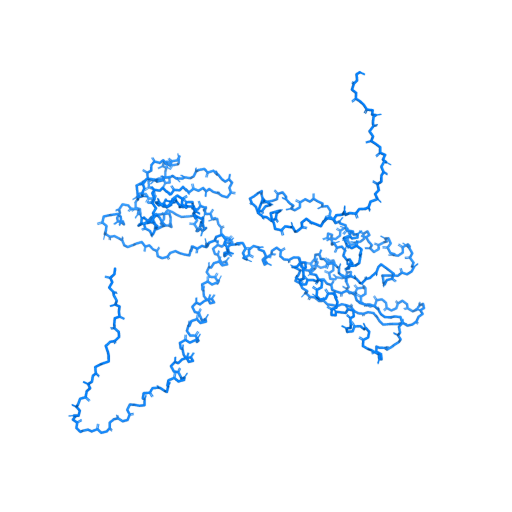 0.979 10.290 1.00 93.44 71 TYR A CA 1
ATOM 578 C C . TYR A 1 71 ? -4.132 -0.170 11.216 1.00 93.44 71 TYR A C 1
ATOM 580 O O . TYR A 1 71 ? -3.027 -0.187 11.762 1.00 93.44 71 TYR A O 1
ATOM 588 N N . PHE A 1 72 ? -5.042 -1.119 11.405 1.00 94.31 72 PHE A N 1
ATOM 589 C CA . PHE A 1 72 ? -4.813 -2.313 12.221 1.00 94.31 72 PHE A CA 1
ATOM 590 C C . PHE A 1 72 ? -5.735 -3.460 11.786 1.00 94.31 72 PHE A C 1
ATOM 592 O O . PHE A 1 72 ? -6.678 -3.263 11.020 1.00 94.31 72 PHE A O 1
ATOM 599 N N . GLU A 1 73 ? -5.437 -4.674 12.247 1.00 92.88 73 GLU A N 1
ATOM 600 C CA . GLU A 1 73 ? -6.132 -5.890 11.819 1.00 92.88 73 GLU A CA 1
ATOM 601 C C . GLU A 1 73 ? -7.573 -5.919 12.335 1.00 92.88 73 GLU A C 1
ATOM 603 O O . GLU A 1 73 ? -7.847 -5.644 13.510 1.00 92.88 73 GLU A O 1
ATOM 608 N N . LYS A 1 74 ? -8.502 -6.314 11.461 1.00 91.44 74 LYS A N 1
ATOM 609 C CA . LYS A 1 74 ? -9.916 -6.438 11.797 1.00 91.44 74 LYS A CA 1
ATOM 610 C C . LYS A 1 74 ? -10.172 -7.619 12.731 1.00 91.44 74 LYS A C 1
ATOM 612 O O . LYS A 1 74 ? -10.394 -8.747 12.298 1.00 91.44 74 LYS A O 1
ATOM 617 N N . SER A 1 75 ? -10.201 -7.356 14.033 1.00 93.06 75 SER A N 1
ATOM 618 C CA . SER A 1 75 ? -10.555 -8.354 15.047 1.00 93.06 75 SER A CA 1
ATOM 619 C C . SER A 1 75 ? -11.229 -7.718 16.271 1.00 93.06 75 SER A C 1
ATOM 621 O O . SER A 1 75 ? -10.891 -6.583 16.620 1.00 93.06 75 SER A O 1
ATOM 623 N N . PRO A 1 76 ? -12.135 -8.429 16.975 1.00 93.44 76 PRO A N 1
ATOM 624 C CA . PRO A 1 76 ? -12.762 -7.905 18.193 1.00 93.44 76 PRO A CA 1
ATOM 625 C C . PRO A 1 76 ? -11.749 -7.503 19.277 1.00 93.44 76 PRO A C 1
ATOM 627 O O . PRO A 1 76 ? -11.850 -6.422 19.855 1.00 93.44 76 PRO A O 1
ATOM 630 N N . SER A 1 77 ? -10.729 -8.341 19.499 1.00 93.38 77 SER A N 1
ATOM 631 C CA . SER A 1 77 ? -9.646 -8.077 20.458 1.00 93.38 77 SER A CA 1
ATOM 632 C C . SER A 1 77 ? -8.779 -6.883 20.042 1.00 93.38 77 SER A C 1
ATOM 634 O O . SER A 1 77 ? -8.429 -6.047 20.879 1.00 93.38 77 SER A O 1
ATOM 636 N N . GLY A 1 78 ? -8.479 -6.755 18.743 1.00 92.88 78 GLY A N 1
ATOM 637 C CA . GLY A 1 78 ? -7.733 -5.622 18.200 1.00 92.88 78 GLY A CA 1
ATOM 638 C C . GLY A 1 78 ? -8.486 -4.304 18.358 1.00 92.88 78 GLY A C 1
ATOM 639 O O . GLY A 1 78 ? -7.909 -3.329 18.826 1.00 92.88 78 GLY A O 1
ATOM 640 N N . ILE A 1 79 ? -9.792 -4.285 18.072 1.00 93.56 79 ILE A N 1
ATOM 641 C CA . ILE A 1 79 ? -10.645 -3.105 18.279 1.00 93.56 79 ILE A CA 1
ATOM 642 C C . ILE A 1 79 ? -10.671 -2.700 19.756 1.00 93.56 79 ILE A C 1
ATOM 644 O O . ILE A 1 79 ? -10.429 -1.534 20.074 1.00 93.56 79 ILE A O 1
ATOM 648 N N . ALA A 1 80 ? -10.936 -3.650 20.658 1.00 94.62 80 ALA A N 1
ATOM 649 C CA . ALA A 1 80 ? -10.981 -3.383 22.093 1.00 94.62 80 ALA A CA 1
ATOM 650 C C . ALA A 1 80 ? -9.644 -2.815 22.600 1.00 94.62 80 ALA A C 1
ATOM 652 O O . ALA A 1 80 ? -9.611 -1.776 23.264 1.00 94.62 80 ALA A O 1
ATOM 653 N N . SER A 1 81 ? -8.535 -3.444 22.202 1.00 94.44 81 SER A N 1
ATOM 654 C CA . SER A 1 81 ? -7.187 -2.997 22.558 1.00 94.44 81 SER A CA 1
ATOM 655 C C . SER A 1 81 ? -6.880 -1.619 21.971 1.00 94.44 81 SER A C 1
ATOM 657 O O . SER A 1 81 ? -6.372 -0.758 22.682 1.00 94.44 81 SER A O 1
ATOM 659 N N . PHE A 1 82 ? -7.250 -1.350 20.715 1.00 94.56 82 PHE A N 1
ATOM 660 C CA . PHE A 1 82 ? -7.046 -0.053 20.066 1.00 94.56 82 PHE A CA 1
ATOM 661 C C . PHE A 1 82 ? -7.762 1.085 20.804 1.00 94.56 82 PHE A C 1
ATOM 663 O O . PHE A 1 82 ? -7.140 2.106 21.115 1.00 94.56 82 PHE A O 1
ATOM 670 N N . VAL A 1 83 ? -9.045 0.896 21.136 1.00 93.56 83 VAL A N 1
ATOM 671 C CA . VAL A 1 83 ? -9.831 1.871 21.911 1.00 93.56 83 VAL A CA 1
ATOM 672 C C . VAL A 1 83 ? -9.142 2.153 23.246 1.00 93.56 83 VAL A C 1
ATOM 674 O O . VAL A 1 83 ? -8.924 3.313 23.602 1.00 93.56 83 VAL A O 1
ATOM 677 N N . MET A 1 84 ? -8.708 1.105 23.948 1.00 93.31 84 MET A N 1
ATOM 678 C CA . MET A 1 84 ? -8.043 1.229 25.245 1.00 93.31 84 MET A CA 1
ATOM 679 C C . MET A 1 84 ? -6.660 1.886 25.166 1.00 93.31 84 MET A C 1
ATOM 681 O O . MET A 1 84 ? -6.309 2.685 26.036 1.00 93.31 84 MET A O 1
ATOM 685 N N . LEU A 1 85 ? -5.881 1.609 24.121 1.00 91.31 85 LEU A N 1
ATOM 686 C CA . LEU A 1 85 ? -4.560 2.205 23.909 1.00 91.31 85 LEU A CA 1
ATOM 687 C C . LEU A 1 85 ? -4.654 3.701 23.570 1.00 91.31 85 LEU A C 1
ATOM 689 O O . LEU A 1 85 ? -3.806 4.487 23.998 1.00 91.31 85 LEU A O 1
ATOM 693 N N . LYS A 1 86 ? -5.690 4.123 22.833 1.00 89.75 86 LYS A N 1
ATOM 694 C CA . LYS A 1 86 ? -5.865 5.521 22.397 1.00 89.75 86 LYS A CA 1
ATOM 695 C C . LYS A 1 86 ? -6.702 6.379 23.354 1.00 89.75 86 LYS A C 1
ATOM 697 O O . LYS A 1 86 ? -6.684 7.604 23.233 1.00 89.75 86 LYS A O 1
ATOM 702 N N . LYS A 1 87 ? -7.342 5.781 24.366 1.00 83.69 87 LYS A N 1
ATOM 703 C CA . LYS A 1 87 ? -8.293 6.451 25.274 1.00 83.69 87 LYS A CA 1
ATOM 704 C C . LYS A 1 87 ? -7.792 7.723 25.960 1.00 83.69 87 LYS A C 1
ATOM 706 O O . LYS A 1 87 ? -8.559 8.656 26.154 1.00 83.69 87 LYS A O 1
ATOM 711 N N . LYS A 1 88 ? -6.506 7.797 26.329 1.00 79.50 88 LYS A N 1
ATOM 712 C CA . LYS A 1 88 ? -5.954 8.951 27.072 1.00 79.50 88 LYS A CA 1
ATOM 713 C C . LYS A 1 88 ? -5.934 10.246 26.265 1.00 79.50 88 LYS A C 1
ATOM 715 O O . LYS A 1 88 ? -5.862 11.322 26.851 1.00 79.50 88 LYS A O 1
ATOM 720 N N . HIS A 1 89 ? -5.946 10.134 24.943 1.00 71.94 89 HIS A N 1
ATOM 721 C CA . HIS A 1 89 ? -5.757 11.258 24.034 1.00 71.94 89 HIS A CA 1
ATOM 722 C C . HIS A 1 89 ? -6.929 11.424 23.066 1.00 71.94 89 HIS A C 1
ATOM 724 O O . HIS A 1 89 ? -6.856 12.281 22.194 1.00 71.94 89 HIS A O 1
ATOM 730 N N . ALA A 1 90 ? -7.995 10.633 23.219 1.00 81.44 90 ALA A N 1
ATOM 731 C CA . ALA A 1 90 ? -9.119 10.588 22.297 1.00 81.44 90 ALA A CA 1
ATOM 732 C C . ALA A 1 90 ? -10.411 11.077 22.963 1.00 81.44 90 ALA A C 1
ATOM 734 O O . ALA A 1 90 ? -10.835 10.541 23.984 1.00 81.44 90 ALA A O 1
ATOM 735 N N . VAL A 1 91 ? -11.064 12.060 22.345 1.00 86.81 91 VAL A N 1
ATOM 736 C CA . VAL A 1 91 ? -12.449 12.454 22.660 1.00 86.81 91 VAL A CA 1
ATOM 737 C C . VAL A 1 91 ? -13.426 11.528 21.946 1.00 86.81 91 VAL A C 1
ATOM 739 O O . VAL A 1 91 ? -14.427 11.096 22.514 1.00 86.81 91 VAL A O 1
ATOM 742 N N . LYS A 1 92 ? -13.115 11.214 20.688 1.00 91.88 92 LYS A N 1
ATOM 743 C CA . LYS A 1 92 ? -13.923 10.373 19.812 1.00 91.88 92 LYS A CA 1
ATOM 744 C C . LYS A 1 92 ? -13.010 9.470 18.993 1.00 91.88 92 LYS A C 1
ATOM 746 O O . LYS A 1 92 ? -11.985 9.927 18.485 1.00 91.88 92 LYS A O 1
ATOM 751 N N . ILE A 1 93 ? -13.403 8.212 18.841 1.00 94.56 93 ILE A N 1
ATOM 752 C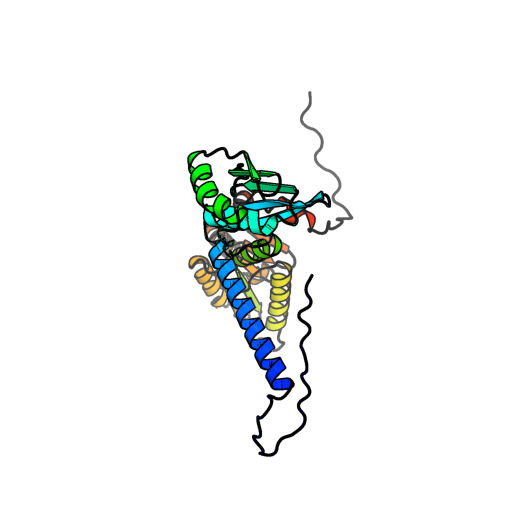 CA . ILE A 1 93 ? -12.792 7.281 17.891 1.00 94.56 93 ILE A CA 1
ATOM 753 C C . ILE A 1 93 ? -13.876 6.849 16.907 1.00 94.56 93 ILE A C 1
ATOM 755 O O . ILE A 1 93 ? -14.997 6.555 17.312 1.00 94.56 93 ILE A O 1
ATOM 759 N N . ILE A 1 94 ? -13.557 6.844 15.617 1.00 94.88 94 ILE A N 1
ATOM 760 C CA . ILE A 1 94 ? -14.426 6.327 14.555 1.00 94.88 94 ILE A CA 1
ATOM 761 C C . ILE A 1 94 ? -13.653 5.242 13.823 1.00 94.88 94 ILE A C 1
ATOM 763 O O . ILE A 1 94 ? -12.544 5.493 13.361 1.00 94.88 94 ILE A O 1
ATOM 767 N N . LEU A 1 95 ? -14.236 4.055 13.728 1.00 95.75 95 LEU A N 1
ATOM 768 C CA . LEU A 1 95 ? -13.682 2.913 13.018 1.00 95.75 95 LEU A CA 1
ATOM 769 C C . LEU A 1 95 ? -14.491 2.663 11.746 1.00 95.75 95 LEU A C 1
ATOM 771 O O . LEU A 1 95 ? -15.720 2.541 11.803 1.00 95.75 95 LEU A O 1
ATOM 775 N N . THR A 1 96 ? -13.802 2.563 10.617 1.00 94.50 96 THR A N 1
ATOM 776 C CA . THR A 1 96 ? -14.385 2.275 9.303 1.00 94.50 96 THR A CA 1
ATOM 777 C C . THR A 1 96 ? -13.675 1.107 8.626 1.00 94.50 96 THR A C 1
ATOM 779 O O . THR A 1 96 ? -12.539 0.766 8.963 1.00 94.50 96 THR A O 1
ATOM 782 N N . ASP A 1 97 ? -14.354 0.467 7.675 1.00 90.31 97 ASP A N 1
ATOM 783 C CA . ASP A 1 97 ? -13.690 -0.436 6.735 1.00 90.31 97 ASP A CA 1
ATOM 784 C C . ASP A 1 97 ? -12.936 0.352 5.642 1.00 90.31 97 ASP A C 1
ATOM 786 O O . ASP A 1 97 ? -12.953 1.584 5.600 1.00 90.31 97 ASP A O 1
ATOM 790 N N . THR A 1 98 ? -12.276 -0.356 4.725 1.00 86.31 98 THR A N 1
ATOM 791 C CA . THR A 1 98 ? -11.554 0.246 3.588 1.00 86.31 98 THR A CA 1
ATOM 792 C C . THR A 1 98 ? -12.461 0.908 2.543 1.00 86.31 98 THR A C 1
ATOM 794 O O . THR A 1 98 ? -11.964 1.548 1.618 1.00 86.31 98 THR A O 1
ATOM 797 N N . LEU A 1 99 ? -13.783 0.766 2.677 1.00 85.94 99 LEU A N 1
ATOM 798 C CA . LEU A 1 99 ? -14.804 1.408 1.850 1.00 85.94 99 LEU A CA 1
ATOM 799 C C . LEU A 1 99 ? -15.486 2.572 2.591 1.00 85.94 99 LEU A C 1
ATOM 801 O O . LEU A 1 99 ? -16.573 2.993 2.187 1.00 85.94 99 LEU A O 1
ATOM 805 N N . ASP A 1 100 ? -14.874 3.063 3.675 1.00 88.62 100 ASP A N 1
ATOM 806 C CA . ASP A 1 100 ? -15.374 4.135 4.543 1.00 88.62 100 ASP A CA 1
ATOM 807 C C . ASP A 1 100 ? -16.748 3.849 5.175 1.00 88.62 100 ASP A C 1
ATOM 809 O O . ASP A 1 100 ? -17.476 4.758 5.589 1.00 88.62 100 ASP A O 1
ATOM 813 N N . ARG A 1 101 ? -17.132 2.575 5.294 1.00 90.06 101 ARG A N 1
ATOM 814 C CA . ARG A 1 101 ? -18.372 2.188 5.969 1.00 90.06 101 ARG A CA 1
ATOM 815 C C . ARG A 1 101 ? -18.135 2.159 7.466 1.00 90.06 101 ARG A C 1
ATOM 817 O O . ARG A 1 101 ? -17.199 1.526 7.950 1.00 90.06 101 ARG A O 1
ATOM 824 N N . LEU A 1 102 ? -19.018 2.824 8.207 1.00 92.56 102 LEU A N 1
ATOM 825 C CA . LEU A 1 102 ? -18.961 2.863 9.663 1.00 92.56 102 LEU A CA 1
ATOM 826 C C . LEU A 1 102 ? -19.054 1.447 10.246 1.00 92.56 102 LEU A C 1
ATOM 828 O O . LEU A 1 102 ? -20.064 0.765 10.074 1.00 92.56 102 LEU A O 1
ATOM 832 N N . MET A 1 103 ? -18.027 1.052 10.993 1.00 92.94 103 MET A N 1
ATOM 833 C CA . MET A 1 103 ? -18.035 -0.171 11.792 1.00 92.94 103 MET A CA 1
ATOM 834 C C . MET A 1 103 ? -18.448 0.113 13.233 1.00 92.94 103 MET A C 1
ATOM 836 O O . MET A 1 103 ? -19.270 -0.605 13.804 1.00 92.94 103 MET A O 1
ATOM 840 N N . LEU A 1 104 ? -17.870 1.153 13.832 1.00 95.12 104 LEU A N 1
ATOM 841 C CA . LEU A 1 104 ? -18.112 1.516 15.223 1.00 95.12 104 LEU A CA 1
ATOM 842 C C . LEU A 1 104 ? -17.650 2.949 15.490 1.00 95.12 104 LEU A C 1
ATOM 844 O O . LEU A 1 104 ? -16.652 3.387 14.924 1.00 95.12 104 LEU A O 1
ATOM 848 N N . ASP A 1 105 ? -18.321 3.667 16.385 1.00 94.44 105 ASP A N 1
ATOM 849 C CA . ASP A 1 105 ? -17.772 4.883 16.980 1.00 94.44 105 ASP A CA 1
ATOM 850 C C . ASP A 1 105 ? -17.849 4.876 18.510 1.00 94.44 105 ASP A C 1
ATOM 852 O O . ASP A 1 105 ? -18.598 4.112 19.124 1.00 94.44 105 ASP A O 1
ATOM 856 N N . THR A 1 106 ? -17.016 5.706 19.134 1.00 93.62 106 THR A N 1
ATOM 857 C CA . THR A 1 106 ? -16.905 5.811 20.591 1.00 93.62 106 THR A CA 1
ATOM 858 C C . THR A 1 106 ? -17.077 7.242 21.080 1.00 93.62 106 THR A C 1
ATOM 860 O O . THR A 1 106 ? -16.820 8.207 20.358 1.00 93.62 106 THR A O 1
ATOM 863 N N . TYR A 1 107 ? -17.448 7.372 22.350 1.00 88.50 107 TYR A N 1
ATOM 864 C CA . TYR A 1 107 ? -17.207 8.565 23.151 1.00 88.50 107 TYR A CA 1
ATOM 865 C C . TYR A 1 107 ? -16.181 8.211 24.231 1.00 88.50 107 TYR A C 1
ATOM 867 O O . TYR A 1 107 ? -16.462 7.430 25.144 1.00 88.50 107 TYR A O 1
ATOM 875 N N . GLY A 1 108 ? -14.960 8.730 24.093 1.00 84.62 108 GLY A N 1
ATOM 876 C CA . GLY A 1 108 ? -13.813 8.271 24.874 1.00 84.62 108 GLY A CA 1
ATOM 877 C C . GLY A 1 108 ? -13.594 6.761 24.712 1.00 84.62 108 GLY A C 1
ATOM 878 O O . GLY A 1 108 ? -13.379 6.273 23.601 1.00 84.62 108 GLY A O 1
ATOM 879 N N . GLU A 1 109 ? -13.667 6.027 25.825 1.00 84.06 109 GLU A N 1
ATOM 880 C CA . GLU A 1 109 ? -13.502 4.566 25.869 1.00 84.06 109 GLU A CA 1
ATOM 881 C C . GLU A 1 109 ? -14.808 3.775 25.684 1.00 84.06 109 GLU A C 1
ATOM 883 O O . GLU A 1 109 ? -14.755 2.552 25.574 1.00 84.06 109 GLU A O 1
ATOM 888 N N . PHE A 1 110 ? -15.970 4.436 25.633 1.00 90.31 110 PHE A N 1
ATOM 889 C CA . PHE A 1 110 ? -17.273 3.773 25.540 1.00 90.31 110 PHE A CA 1
ATOM 890 C C . PHE A 1 110 ? -17.776 3.721 24.105 1.00 90.31 110 PHE A C 1
ATOM 892 O O . PHE A 1 110 ? -17.739 4.718 23.386 1.00 90.31 110 PHE A O 1
ATOM 899 N N . ILE A 1 111 ? -18.302 2.567 23.706 1.00 93.12 111 ILE A N 1
ATOM 900 C CA . ILE A 1 111 ? -18.935 2.392 22.400 1.00 93.12 111 ILE A CA 1
ATOM 901 C C . ILE A 1 111 ? -20.233 3.202 22.371 1.00 93.12 111 ILE A C 1
ATOM 903 O O . ILE A 1 111 ? -21.081 3.047 23.246 1.00 93.12 111 ILE A O 1
ATOM 907 N N . ASN A 1 112 ? -20.370 4.060 21.364 1.00 93.00 112 ASN A N 1
ATOM 908 C CA . ASN A 1 112 ? -21.551 4.886 21.145 1.00 93.00 112 ASN A CA 1
ATOM 909 C C . ASN A 1 112 ? -22.495 4.206 20.143 1.00 93.00 112 ASN A C 1
ATOM 911 O O . ASN A 1 112 ? -23.619 3.860 20.498 1.00 93.00 112 ASN A O 1
ATOM 915 N N . CYS A 1 113 ? -22.016 3.926 18.927 1.00 92.88 113 CYS A N 1
ATOM 916 C CA . CYS A 1 113 ? -22.779 3.217 17.903 1.00 92.88 113 CYS A CA 1
ATOM 917 C C . CYS A 1 113 ? -21.974 2.061 17.301 1.00 92.88 113 CYS A C 1
ATOM 919 O O . CYS A 1 113 ? -20.802 2.207 16.965 1.00 92.88 113 CYS A O 1
ATOM 921 N N . CYS A 1 114 ? -22.637 0.924 17.084 1.00 94.69 114 CYS A N 1
ATOM 922 C CA . CYS A 1 114 ? -22.128 -0.187 16.281 1.00 94.69 114 CYS A CA 1
ATOM 923 C C . CYS A 1 114 ? -23.293 -0.806 15.490 1.00 94.69 114 CYS A C 1
ATOM 925 O O . CYS A 1 114 ? -24.237 -1.306 16.112 1.00 94.69 114 CYS A O 1
ATOM 927 N N . PRO A 1 115 ? -23.283 -0.751 14.144 1.00 92.44 115 PRO A N 1
ATOM 928 C CA . PRO A 1 115 ? -24.373 -1.293 13.334 1.00 92.44 115 PRO A CA 1
ATOM 929 C C . PRO A 1 115 ? -24.531 -2.815 13.458 1.00 92.44 115 PRO A C 1
ATOM 931 O O . PRO A 1 115 ? -25.655 -3.318 13.455 1.00 92.44 115 PRO A O 1
ATOM 934 N N . ASP A 1 116 ? -23.425 -3.551 13.594 1.00 93.44 116 ASP A N 1
ATOM 935 C CA . ASP A 1 116 ? -23.443 -5.007 13.745 1.00 93.44 116 ASP A CA 1
ATOM 936 C C . ASP A 1 116 ? -23.530 -5.404 15.224 1.00 93.44 116 ASP A C 1
ATOM 938 O O . ASP A 1 116 ? -22.557 -5.359 15.977 1.00 93.44 116 ASP A O 1
ATOM 942 N N . GLN A 1 117 ? -24.720 -5.837 15.637 1.00 93.12 117 GLN A N 1
ATOM 943 C CA . GLN A 1 117 ? -24.995 -6.222 17.021 1.00 93.12 117 GLN A CA 1
ATOM 944 C C . GLN A 1 117 ? -24.282 -7.508 17.456 1.00 93.12 117 GLN A C 1
ATOM 946 O O . GLN A 1 117 ? -23.960 -7.649 18.636 1.00 93.12 117 GLN A O 1
ATOM 951 N N . LYS A 1 118 ? -24.018 -8.451 16.541 1.00 93.75 118 LYS A N 1
ATOM 952 C CA . LYS A 1 118 ? -23.260 -9.664 16.888 1.00 93.75 118 LYS A CA 1
ATOM 953 C C . LYS A 1 118 ? -21.806 -9.298 17.142 1.00 93.75 118 LYS A C 1
ATOM 955 O O . LYS A 1 118 ? -21.238 -9.684 18.160 1.00 93.75 118 LYS A O 1
ATOM 960 N N . TYR A 1 119 ? -21.250 -8.480 16.257 1.00 92.25 119 TYR A N 1
ATOM 961 C CA . TYR A 1 119 ? -19.882 -8.004 16.379 1.00 92.25 119 TYR A CA 1
ATOM 962 C C . TYR A 1 119 ? -19.683 -7.127 17.624 1.00 92.25 119 TYR A C 1
ATOM 964 O O . TYR A 1 119 ? -18.697 -7.283 18.343 1.00 92.25 119 TYR A O 1
ATOM 972 N N . LEU A 1 120 ? -20.667 -6.286 17.965 1.00 94.25 120 LEU A N 1
ATOM 973 C CA . LEU A 1 120 ? -20.678 -5.512 19.209 1.00 94.25 120 LEU A CA 1
ATOM 974 C C . LEU A 1 120 ? -20.549 -6.402 20.452 1.00 94.25 120 LEU A C 1
ATOM 976 O O . LEU A 1 120 ? -19.788 -6.074 21.363 1.00 94.25 120 LEU A O 1
ATOM 980 N N . GLN A 1 121 ? -21.270 -7.526 20.506 1.00 94.44 121 GLN A N 1
ATOM 981 C CA . GLN A 1 121 ? -21.181 -8.453 21.638 1.00 94.44 121 GLN A CA 1
ATOM 982 C C . GLN A 1 121 ? -19.787 -9.072 21.760 1.00 94.44 121 GLN A C 1
ATOM 984 O O . GLN A 1 121 ? -19.284 -9.228 22.871 1.00 94.44 121 GLN A O 1
ATOM 989 N N . GLU A 1 122 ? -19.153 -9.413 20.639 1.00 95.56 122 GLU A N 1
ATOM 990 C CA . GLU A 1 122 ? -17.788 -9.946 20.622 1.00 95.56 122 GLU A CA 1
ATOM 991 C C . GLU A 1 122 ? -16.766 -8.911 21.095 1.00 95.56 122 GLU A C 1
ATOM 993 O O . GLU A 1 122 ? -15.949 -9.215 21.961 1.00 95.56 122 GLU A O 1
ATOM 998 N N . ILE A 1 123 ? -16.854 -7.671 20.606 1.00 94.06 123 ILE A N 1
ATOM 999 C CA . ILE A 1 123 ? -15.971 -6.579 21.041 1.00 94.06 123 ILE A CA 1
ATOM 1000 C C . ILE A 1 123 ? -16.168 -6.300 22.533 1.00 94.06 123 ILE A C 1
ATOM 1002 O O . ILE A 1 123 ? -15.200 -6.124 23.265 1.00 94.06 123 ILE A O 1
ATOM 1006 N N . THR A 1 124 ? -17.414 -6.291 23.008 1.00 94.00 124 THR A N 1
ATOM 1007 C CA . THR A 1 124 ? -17.741 -5.987 24.410 1.00 94.00 124 THR A CA 1
ATOM 1008 C C . THR A 1 124 ? -17.164 -7.029 25.373 1.00 94.00 124 THR A C 1
ATOM 1010 O O . THR A 1 124 ? -16.676 -6.658 26.440 1.00 94.00 124 THR A O 1
ATOM 1013 N N . LYS A 1 125 ? -17.151 -8.317 24.991 1.00 95.06 125 LYS A N 1
ATOM 1014 C CA . LYS A 1 125 ? -16.516 -9.397 25.777 1.00 95.06 125 LYS A CA 1
ATOM 1015 C C . LYS A 1 125 ? -15.024 -9.159 26.003 1.00 95.06 125 LYS A C 1
ATOM 1017 O O . LYS A 1 125 ? -14.499 -9.556 27.038 1.00 95.06 125 LYS A O 1
ATOM 1022 N N . GLU A 1 126 ? -14.363 -8.508 25.052 1.00 95.19 126 GLU A N 1
ATOM 1023 C CA . GLU A 1 126 ? -12.946 -8.156 25.135 1.00 95.19 126 GLU A CA 1
ATOM 1024 C C . GLU A 1 126 ? -12.724 -6.810 25.842 1.00 95.19 126 GLU A C 1
ATOM 1026 O O . GLU A 1 126 ? -11.824 -6.686 26.671 1.00 95.19 126 GLU A O 1
ATOM 1031 N N . LEU A 1 127 ? -13.559 -5.809 25.546 1.00 93.25 127 LEU A N 1
ATOM 1032 C CA . LEU A 1 127 ? -13.395 -4.428 26.001 1.00 93.25 127 LEU A CA 1
ATOM 1033 C C . LEU A 1 127 ? -13.749 -4.230 27.479 1.00 93.25 127 LEU A C 1
ATOM 1035 O O . LEU A 1 127 ? -13.025 -3.527 28.181 1.00 93.25 127 LEU A O 1
ATOM 1039 N N . VAL A 1 128 ? -14.829 -4.847 27.970 1.00 94.00 128 VAL A N 1
ATOM 1040 C CA . VAL A 1 128 ? -15.298 -4.644 29.354 1.00 94.00 128 VAL A CA 1
ATOM 1041 C C . VAL A 1 128 ? -14.247 -5.068 30.389 1.00 94.00 128 VAL A C 1
ATOM 1043 O O . VAL A 1 128 ? -13.938 -4.254 31.261 1.00 94.00 128 VAL A O 1
ATOM 1046 N N . PRO A 1 129 ? -13.615 -6.257 30.291 1.00 95.19 129 PRO A N 1
ATOM 1047 C CA . PRO A 1 129 ? -12.523 -6.619 31.194 1.00 95.19 129 PRO A CA 1
ATOM 1048 C C . PRO A 1 129 ? -11.358 -5.619 31.164 1.00 95.19 129 PRO A C 1
ATOM 1050 O O . PRO A 1 129 ? -10.758 -5.338 32.200 1.00 95.19 129 PRO A O 1
ATOM 1053 N N . MET A 1 130 ? -11.052 -5.034 30.000 1.00 93.50 130 MET A N 1
ATOM 1054 C CA . MET A 1 130 ? -9.990 -4.028 29.887 1.00 93.50 130 MET A CA 1
ATOM 1055 C C . MET A 1 130 ? -10.366 -2.693 30.535 1.00 93.50 130 MET A C 1
ATOM 1057 O O . MET A 1 130 ? -9.520 -2.040 31.146 1.00 93.50 130 MET A O 1
ATOM 1061 N N . GLN A 1 131 ? -11.632 -2.283 30.435 1.00 90.88 131 GLN A N 1
ATOM 1062 C CA . GLN A 1 131 ? -12.149 -1.076 31.088 1.00 90.88 131 GLN A CA 1
ATOM 1063 C C . GLN A 1 131 ? -12.176 -1.212 32.615 1.00 90.88 131 GLN A C 1
ATOM 1065 O O . GLN A 1 131 ? -11.872 -0.248 33.317 1.00 90.88 131 GLN A O 1
ATOM 1070 N N . LEU A 1 132 ? -12.489 -2.409 33.124 1.00 92.00 132 LEU A N 1
ATOM 1071 C CA . LEU A 1 132 ? -12.487 -2.722 34.557 1.00 92.00 132 LEU A CA 1
ATOM 1072 C C . LEU A 1 132 ? -11.076 -2.910 35.138 1.00 92.00 132 LEU A C 1
ATOM 1074 O O . LEU A 1 132 ? -10.903 -2.853 36.352 1.00 92.00 132 LEU A O 1
ATOM 1078 N N . GLY A 1 133 ? -10.063 -3.083 34.283 1.00 89.75 133 GLY A N 1
ATOM 1079 C CA . GLY A 1 133 ? -8.682 -3.344 34.696 1.00 89.75 133 GLY A CA 1
ATOM 1080 C C . GLY A 1 133 ? -8.387 -4.816 35.000 1.00 89.75 133 GLY A C 1
ATOM 1081 O O . GLY A 1 133 ? -7.295 -5.124 35.467 1.00 89.75 133 GLY A O 1
ATOM 1082 N N . ASP A 1 134 ? -9.322 -5.717 34.695 1.00 93.06 134 ASP A N 1
ATOM 1083 C CA . ASP A 1 134 ? -9.170 -7.169 34.850 1.00 93.06 134 ASP A CA 1
ATOM 1084 C C . ASP A 1 134 ? -8.304 -7.788 33.738 1.00 93.06 134 ASP A C 1
ATOM 1086 O O . ASP A 1 134 ? -7.813 -8.911 33.865 1.00 93.06 134 ASP A O 1
ATOM 1090 N N . LYS A 1 135 ? -8.123 -7.063 32.627 1.00 92.38 135 LYS A N 1
ATOM 1091 C CA . LYS A 1 135 ? -7.347 -7.484 31.456 1.00 92.38 135 LYS A CA 1
ATOM 1092 C C . LYS A 1 135 ? -6.526 -6.319 30.903 1.00 92.38 135 LYS A C 1
ATOM 1094 O O . LYS A 1 135 ? -7.054 -5.233 30.691 1.00 92.38 135 LYS A O 1
ATOM 1099 N N . GLU A 1 136 ? -5.247 -6.536 30.614 1.00 91.06 136 GLU A N 1
ATOM 1100 C CA . GLU A 1 136 ? -4.442 -5.532 29.907 1.00 91.06 136 GLU A CA 1
ATOM 1101 C C . GLU A 1 136 ? -4.734 -5.545 28.393 1.00 91.06 136 GLU A C 1
ATOM 1103 O O . GLU A 1 136 ? -5.034 -6.606 27.832 1.00 91.06 136 GLU A O 1
ATOM 1108 N N . PRO A 1 137 ? -4.678 -4.383 27.714 1.00 90.88 137 PRO A N 1
ATOM 1109 C CA . PRO A 1 137 ? -4.840 -4.322 26.266 1.00 90.88 137 PRO A CA 1
ATOM 1110 C C . PRO A 1 137 ? -3.691 -5.051 25.567 1.00 90.88 137 PRO A C 1
ATOM 1112 O O . PRO A 1 137 ? -2.536 -4.949 25.977 1.00 90.88 137 PRO A O 1
ATOM 1115 N N . VAL A 1 138 ? -4.010 -5.760 24.487 1.00 91.19 138 VAL A N 1
ATOM 1116 C CA . VAL A 1 138 ? -3.006 -6.474 23.696 1.00 91.19 138 VAL A CA 1
ATOM 1117 C C . VAL A 1 138 ? -2.208 -5.462 22.879 1.00 91.19 138 VAL A C 1
ATOM 1119 O O . VAL A 1 138 ? -2.783 -4.586 22.227 1.00 91.19 138 VAL A O 1
ATOM 1122 N N . GLU A 1 139 ? -0.881 -5.586 22.890 1.00 86.56 139 GLU A N 1
ATOM 1123 C CA . GLU A 1 139 ? -0.031 -4.836 21.969 1.00 86.56 139 GLU A CA 1
ATOM 1124 C C . GLU A 1 139 ? -0.265 -5.350 20.549 1.00 86.56 139 GLU A C 1
ATOM 1126 O O . GLU A 1 139 ? 0.119 -6.462 20.190 1.00 86.56 139 GLU A O 1
ATOM 1131 N N . ILE A 1 140 ? -0.957 -4.540 19.751 1.00 88.12 140 ILE A N 1
ATOM 1132 C CA . ILE A 1 140 ? -1.268 -4.846 18.359 1.00 88.12 140 ILE A CA 1
ATOM 1133 C C . ILE A 1 140 ? -0.371 -4.031 17.422 1.00 88.12 140 ILE A C 1
ATOM 1135 O O . ILE A 1 140 ? -0.078 -2.866 17.714 1.00 88.12 140 ILE A O 1
ATOM 1139 N N . PRO A 1 141 ? 0.036 -4.594 16.271 1.00 89.00 141 PRO A N 1
ATOM 1140 C CA . PRO A 1 141 ? 0.620 -3.806 15.197 1.00 89.00 141 PRO A CA 1
ATOM 1141 C C . PRO A 1 141 ? -0.379 -2.739 14.737 1.00 89.00 141 PRO A C 1
ATOM 1143 O O . PRO A 1 141 ? -1.513 -3.048 14.369 1.00 89.00 141 PRO A O 1
ATOM 1146 N N . ILE A 1 142 ? 0.044 -1.478 14.776 1.00 91.00 142 ILE A N 1
ATOM 1147 C CA . ILE A 1 142 ? -0.722 -0.331 14.288 1.00 91.00 142 ILE A CA 1
ATOM 1148 C C . ILE A 1 142 ? 0.187 0.434 13.333 1.00 91.00 142 ILE A C 1
ATOM 1150 O O . ILE A 1 142 ? 1.281 0.839 13.734 1.00 91.00 142 ILE A O 1
ATOM 1154 N N . ALA A 1 143 ? -0.277 0.643 12.104 1.00 91.56 143 ALA A N 1
ATOM 1155 C CA . ALA A 1 143 ? 0.400 1.478 11.121 1.00 91.56 143 ALA A CA 1
ATOM 1156 C C . ALA A 1 143 ? -0.172 2.900 11.151 1.00 91.56 143 ALA A C 1
ATOM 1158 O O . ALA A 1 143 ? -1.393 3.078 11.217 1.00 91.56 143 ALA A O 1
ATOM 1159 N N . SER A 1 144 ? 0.686 3.916 11.075 1.00 91.50 144 SER A N 1
ATOM 1160 C CA . SER A 1 144 ? 0.247 5.276 10.738 1.00 91.50 144 SER A CA 1
ATOM 1161 C C . SER A 1 144 ? -0.044 5.415 9.238 1.00 91.50 144 SER A C 1
ATOM 1163 O O . SER A 1 144 ? 0.286 4.533 8.441 1.00 91.50 144 SER A O 1
ATOM 1165 N N . VAL A 1 145 ? -0.634 6.545 8.831 1.00 87.12 145 VAL A N 1
ATOM 1166 C CA . VAL A 1 145 ? -0.811 6.886 7.406 1.00 87.12 145 VAL A CA 1
ATOM 1167 C C . VAL A 1 145 ? 0.515 6.894 6.669 1.00 87.12 145 VAL A C 1
ATOM 1169 O O . VAL A 1 145 ? 0.605 6.347 5.577 1.00 87.12 145 VAL A O 1
ATOM 1172 N N . GLU A 1 146 ? 1.550 7.468 7.268 1.00 86.00 146 GLU A N 1
ATOM 1173 C CA . GLU A 1 146 ? 2.871 7.566 6.657 1.00 86.00 146 GLU A CA 1
ATOM 1174 C C . GLU A 1 146 ? 3.509 6.183 6.483 1.00 86.00 146 GLU A C 1
ATOM 1176 O O . GLU A 1 146 ? 4.076 5.901 5.429 1.00 86.00 146 GLU A O 1
ATOM 1181 N N . GLU A 1 147 ? 3.386 5.310 7.487 1.00 86.38 147 GLU A N 1
ATOM 1182 C CA . GLU A 1 147 ? 3.911 3.940 7.443 1.00 86.38 147 GLU A CA 1
ATOM 1183 C C . GLU A 1 147 ? 3.173 3.092 6.393 1.00 86.38 147 GLU A C 1
ATOM 1185 O O . GLU A 1 147 ? 3.814 2.457 5.552 1.00 86.38 147 GLU A O 1
ATOM 1190 N N . ALA A 1 148 ? 1.836 3.131 6.385 1.00 84.44 148 ALA A N 1
ATOM 1191 C CA . ALA A 1 148 ? 1.021 2.406 5.412 1.00 84.44 148 ALA A CA 1
ATOM 1192 C C . ALA A 1 148 ? 1.233 2.928 3.984 1.00 84.44 148 ALA A C 1
ATOM 1194 O O . ALA A 1 148 ? 1.404 2.150 3.045 1.00 84.44 148 ALA A O 1
ATOM 1195 N N . GLN A 1 149 ? 1.306 4.251 3.815 1.00 80.00 149 GLN A N 1
ATOM 1196 C CA . GLN A 1 149 ? 1.589 4.869 2.525 1.00 80.00 149 GLN A CA 1
ATOM 1197 C C . GLN A 1 149 ? 2.979 4.489 2.017 1.00 80.00 149 GLN A C 1
ATOM 1199 O O . GLN A 1 149 ? 3.116 4.193 0.832 1.00 80.00 149 GLN A O 1
ATOM 1204 N N . ALA A 1 150 ? 4.003 4.485 2.874 1.00 80.00 150 ALA A N 1
ATOM 1205 C CA . ALA A 1 150 ? 5.347 4.074 2.483 1.00 80.00 150 ALA A CA 1
ATOM 1206 C C . ALA A 1 150 ? 5.373 2.617 2.003 1.00 80.00 150 ALA A C 1
ATOM 1208 O O . ALA A 1 150 ? 6.002 2.332 0.985 1.00 80.00 150 ALA A O 1
ATOM 1209 N N . PHE A 1 151 ? 4.650 1.725 2.684 1.00 80.69 151 PH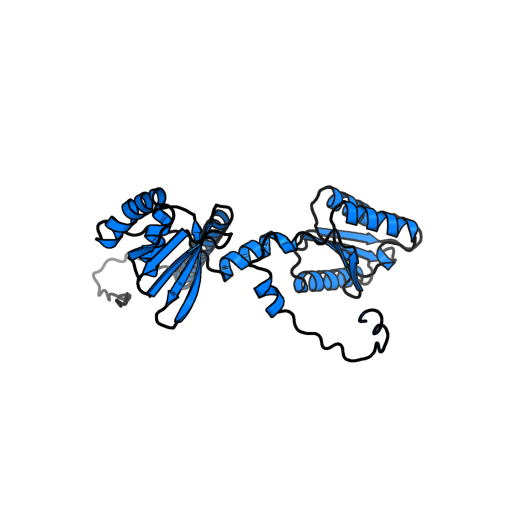E A N 1
ATOM 1210 C CA . PHE A 1 151 ? 4.519 0.327 2.284 1.00 80.69 151 PHE A CA 1
ATOM 1211 C C . PHE A 1 151 ? 3.821 0.179 0.925 1.00 80.69 151 PHE A C 1
ATOM 1213 O O . PHE A 1 151 ? 4.409 -0.361 -0.012 1.00 80.69 151 PHE A O 1
ATOM 1220 N N . TRP A 1 152 ? 2.612 0.732 0.767 1.00 75.00 152 TRP A N 1
ATOM 1221 C CA . TRP A 1 152 ? 1.877 0.628 -0.498 1.00 75.00 152 TRP A CA 1
ATOM 1222 C C . TRP A 1 152 ? 2.596 1.318 -1.653 1.00 75.00 152 TRP A C 1
ATOM 1224 O O . TRP A 1 152 ? 2.552 0.817 -2.769 1.00 75.00 152 TRP A O 1
ATOM 1234 N N . SER A 1 153 ? 3.308 2.419 -1.394 1.00 69.06 153 SER A N 1
ATOM 1235 C CA . SER A 1 153 ? 4.109 3.101 -2.420 1.00 69.06 153 SER A CA 1
ATOM 1236 C C . SER A 1 153 ? 5.312 2.272 -2.874 1.00 69.06 153 SER A C 1
ATOM 1238 O O . SER A 1 153 ? 5.755 2.423 -4.009 1.00 69.06 153 SER A O 1
ATOM 1240 N N . GLN A 1 154 ? 5.867 1.424 -2.001 1.00 66.81 154 GLN A N 1
ATOM 1241 C CA . GLN A 1 154 ? 6.949 0.508 -2.363 1.00 66.81 154 GLN A CA 1
ATOM 1242 C C . GLN A 1 154 ? 6.436 -0.687 -3.167 1.00 66.81 154 GLN A C 1
ATOM 1244 O O . GLN A 1 154 ? 7.055 -1.023 -4.173 1.00 66.81 154 GLN A O 1
ATOM 1249 N N . GLU A 1 155 ? 5.309 -1.293 -2.781 1.00 64.38 155 GLU A N 1
ATOM 1250 C CA . GLU A 1 155 ? 4.699 -2.374 -3.572 1.00 64.38 155 GLU A CA 1
ATOM 1251 C C . GLU A 1 155 ? 4.151 -1.877 -4.914 1.00 64.38 155 GLU A C 1
ATOM 1253 O O . GLU A 1 155 ? 4.271 -2.565 -5.924 1.00 64.38 155 GLU A O 1
ATOM 1258 N N . SER A 1 156 ? 3.598 -0.662 -4.963 1.00 63.84 156 SER A N 1
ATOM 1259 C CA . SER A 1 156 ? 3.112 -0.051 -6.203 1.00 63.84 156 SER A CA 1
ATOM 1260 C C . SER A 1 156 ? 4.220 0.613 -7.021 1.00 63.84 156 SER A C 1
ATOM 1262 O O . SER A 1 156 ? 3.929 1.337 -7.980 1.00 63.84 156 SER A O 1
ATOM 1264 N N . ARG A 1 157 ? 5.487 0.470 -6.616 1.00 75.81 157 ARG A N 1
ATOM 1265 C CA . ARG A 1 157 ? 6.600 1.099 -7.316 1.00 75.81 157 ARG A CA 1
ATOM 1266 C C . ARG A 1 157 ? 6.780 0.391 -8.651 1.00 75.81 157 ARG A C 1
ATOM 1268 O O . ARG A 1 157 ? 7.192 -0.764 -8.685 1.00 75.81 157 ARG A O 1
ATOM 1275 N N . LYS A 1 158 ? 6.484 1.086 -9.752 1.00 83.12 158 LYS A N 1
ATOM 1276 C CA . LYS A 1 158 ? 6.625 0.503 -11.090 1.00 83.12 158 LYS A CA 1
ATOM 1277 C C . LYS A 1 158 ? 8.057 0.012 -11.301 1.00 83.12 158 LYS A C 1
ATOM 1279 O O . LYS A 1 158 ? 9.015 0.758 -11.057 1.00 83.12 158 LYS A O 1
ATOM 1284 N N . ARG A 1 159 ? 8.189 -1.235 -11.749 1.00 87.94 159 ARG A N 1
ATOM 1285 C CA . ARG A 1 159 ? 9.473 -1.868 -12.050 1.00 87.94 159 ARG A CA 1
ATOM 1286 C C . ARG A 1 159 ? 9.943 -1.379 -13.411 1.00 87.94 159 ARG A C 1
ATOM 1288 O O . ARG A 1 159 ? 9.336 -1.700 -14.432 1.00 87.94 159 ARG A O 1
ATOM 1295 N N . ALA A 1 160 ? 10.996 -0.577 -13.414 1.00 88.88 160 ALA A N 1
ATOM 1296 C CA . ALA A 1 160 ? 11.581 -0.012 -14.614 1.00 88.88 160 ALA A CA 1
ATOM 1297 C C . ALA A 1 160 ? 12.748 -0.861 -15.118 1.00 88.88 160 ALA A C 1
ATOM 1299 O O . ALA A 1 160 ? 13.620 -1.264 -14.345 1.00 88.88 160 ALA A O 1
ATOM 1300 N N . TRP A 1 161 ? 12.790 -1.069 -16.428 1.00 90.00 161 TRP A N 1
ATOM 1301 C CA . TRP A 1 161 ? 13.949 -1.585 -17.141 1.00 90.00 161 TRP A CA 1
ATOM 1302 C C . TRP A 1 161 ? 14.596 -0.460 -17.938 1.00 90.00 161 TRP A C 1
ATOM 1304 O O . TRP A 1 161 ? 13.900 0.341 -18.564 1.00 90.00 161 TRP A O 1
ATOM 1314 N N . ILE A 1 162 ? 15.921 -0.375 -17.907 1.00 88.69 162 ILE A N 1
ATOM 1315 C CA . ILE A 1 162 ? 16.673 0.642 -18.647 1.00 88.69 162 ILE A CA 1
ATOM 1316 C C . ILE A 1 162 ? 17.173 0.032 -19.953 1.00 88.69 162 ILE A C 1
ATOM 1318 O O . ILE A 1 162 ? 17.781 -1.032 -19.933 1.00 88.69 162 ILE A O 1
ATOM 1322 N N . TYR A 1 163 ? 16.950 0.711 -21.077 1.00 85.75 163 TYR A N 1
ATOM 1323 C CA . TYR A 1 163 ? 17.525 0.322 -22.361 1.00 85.75 163 TYR A CA 1
ATOM 1324 C C . TYR A 1 163 ? 18.426 1.426 -22.921 1.00 85.75 163 TYR A C 1
ATOM 1326 O O . TYR A 1 163 ? 17.989 2.553 -23.184 1.00 85.75 163 TYR A O 1
ATOM 1334 N N . CYS A 1 164 ? 19.699 1.082 -23.114 1.00 81.00 164 CYS A N 1
ATOM 1335 C CA . CYS A 1 164 ? 20.725 1.967 -23.653 1.00 81.00 164 CYS A CA 1
ATOM 1336 C C . CYS A 1 164 ? 21.271 1.417 -24.974 1.00 81.00 164 CYS A C 1
ATOM 1338 O O . CYS A 1 164 ? 21.489 0.221 -25.123 1.00 81.00 164 CYS A O 1
ATOM 1340 N N . ARG A 1 165 ? 21.565 2.306 -25.927 1.00 75.69 165 ARG A N 1
ATOM 1341 C CA . ARG A 1 165 ? 22.227 1.929 -27.181 1.00 75.69 165 ARG A CA 1
ATOM 1342 C C . ARG A 1 165 ? 23.271 2.958 -27.589 1.00 75.69 165 ARG A C 1
ATOM 1344 O O . ARG A 1 165 ? 23.021 4.167 -27.505 1.00 75.69 165 ARG A O 1
ATOM 1351 N N . ILE A 1 166 ? 24.418 2.486 -28.074 1.00 73.06 166 ILE A N 1
ATOM 1352 C CA . ILE A 1 166 ? 25.430 3.320 -28.736 1.00 73.06 166 ILE A CA 1
ATOM 1353 C C . ILE A 1 166 ? 25.643 2.878 -30.181 1.00 73.06 166 ILE A C 1
ATOM 1355 O O . ILE A 1 166 ? 25.733 1.691 -30.475 1.00 73.06 166 ILE A O 1
ATOM 1359 N N . ASP A 1 167 ? 25.776 3.861 -31.073 1.00 66.06 167 ASP A N 1
ATOM 1360 C CA . ASP A 1 167 ? 26.129 3.637 -32.480 1.00 66.06 167 ASP A CA 1
ATOM 1361 C C . ASP A 1 167 ? 27.659 3.560 -32.635 1.00 66.06 167 ASP A C 1
ATOM 1363 O O . ASP A 1 167 ? 28.264 4.294 -33.418 1.00 66.06 167 ASP A O 1
ATOM 1367 N N . ALA A 1 168 ? 28.305 2.746 -31.803 1.00 62.69 168 ALA A N 1
ATOM 1368 C CA . ALA A 1 168 ? 29.748 2.549 -31.794 1.00 62.69 168 ALA A CA 1
ATOM 1369 C C . ALA A 1 168 ? 30.066 1.082 -31.472 1.00 62.69 168 ALA A C 1
ATOM 1371 O O . ALA A 1 168 ? 29.334 0.466 -30.697 1.00 62.69 168 ALA A O 1
ATOM 1372 N N . PRO A 1 169 ? 31.143 0.520 -32.053 1.00 58.53 169 PRO A N 1
ATOM 1373 C CA . PRO A 1 169 ? 31.544 -0.861 -31.791 1.00 58.53 169 PRO A CA 1
ATOM 1374 C C . PRO A 1 169 ? 32.080 -1.068 -30.365 1.00 58.53 169 PRO A C 1
ATOM 1376 O O . PRO A 1 169 ? 32.111 -2.197 -29.892 1.00 58.53 169 PRO A O 1
ATOM 1379 N N . GLU A 1 170 ? 32.493 0.002 -29.677 1.00 61.81 170 GLU A N 1
ATOM 1380 C CA . GLU A 1 170 ? 32.982 -0.041 -28.298 1.00 61.81 170 GLU A CA 1
ATOM 1381 C C . GLU A 1 170 ? 32.621 1.258 -27.553 1.00 61.81 170 GLU A C 1
ATOM 1383 O O . GLU A 1 170 ? 32.614 2.346 -28.137 1.00 61.81 170 GLU A O 1
ATOM 1388 N N . ASP A 1 171 ? 32.352 1.164 -26.246 1.00 66.19 171 ASP A N 1
ATOM 1389 C CA . ASP A 1 171 ? 32.088 2.310 -25.362 1.00 66.19 171 ASP A CA 1
ATOM 1390 C C . ASP A 1 171 ? 33.382 3.024 -24.921 1.00 66.19 171 ASP A C 1
ATOM 1392 O O . ASP A 1 171 ? 33.639 3.246 -23.737 1.00 66.19 171 ASP A O 1
ATOM 1396 N N . THR A 1 172 ? 34.232 3.398 -25.881 1.00 57.56 172 THR A N 1
ATOM 1397 C CA . THR A 1 172 ? 35.583 3.932 -25.622 1.00 57.56 172 THR A CA 1
ATOM 1398 C C . THR A 1 172 ? 35.577 5.245 -24.815 1.00 57.56 172 THR A C 1
ATOM 1400 O O . THR A 1 172 ? 36.581 5.603 -24.207 1.00 57.56 172 THR A O 1
ATOM 1403 N N . HIS A 1 173 ? 34.449 5.968 -24.780 1.00 61.75 173 HIS A N 1
ATOM 1404 C CA . HIS A 1 173 ? 34.297 7.260 -24.089 1.00 61.75 173 HIS A CA 1
ATOM 1405 C C . HIS A 1 173 ? 33.315 7.231 -22.901 1.00 61.75 173 HIS A C 1
ATOM 1407 O O . HIS A 1 173 ? 33.011 8.285 -22.340 1.00 61.75 173 HIS A O 1
ATOM 1413 N N . GLY A 1 174 ? 32.809 6.060 -22.493 1.00 65.94 174 GLY A N 1
ATOM 1414 C CA . GLY A 1 174 ? 31.855 5.958 -21.379 1.00 65.94 174 GLY A CA 1
ATOM 1415 C C . GLY A 1 174 ? 30.490 6.597 -21.669 1.00 65.94 174 GLY A C 1
ATOM 1416 O O . GLY A 1 174 ? 29.808 7.063 -20.751 1.00 65.94 174 GLY A O 1
ATOM 1417 N N . ALA A 1 175 ? 30.092 6.656 -22.940 1.00 68.44 175 ALA A N 1
ATOM 1418 C CA . ALA A 1 175 ? 28.822 7.211 -23.379 1.00 68.44 175 ALA A CA 1
ATOM 1419 C C . ALA A 1 175 ? 27.635 6.393 -22.847 1.00 68.44 175 ALA A C 1
ATOM 1421 O O . ALA A 1 175 ? 26.617 6.989 -22.494 1.00 68.44 175 ALA A O 1
ATOM 1422 N N . LEU A 1 176 ? 27.758 5.065 -22.722 1.00 70.44 176 LEU A N 1
ATOM 1423 C CA . LEU A 1 176 ? 26.717 4.234 -22.097 1.00 70.44 176 LEU A CA 1
ATOM 1424 C C . LEU A 1 176 ? 26.573 4.547 -20.609 1.00 70.44 176 LEU A C 1
ATOM 1426 O O . LEU A 1 176 ? 25.459 4.763 -20.138 1.00 70.44 176 LEU A O 1
ATOM 1430 N N . LYS A 1 177 ? 27.687 4.695 -19.883 1.00 75.25 177 LYS A N 1
ATOM 1431 C CA . LYS A 1 177 ? 27.669 5.060 -18.453 1.00 75.25 177 LYS A CA 1
ATOM 1432 C C . LYS A 1 177 ? 26.975 6.398 -18.202 1.00 75.25 177 LYS A C 1
ATOM 1434 O O . LYS A 1 177 ? 26.228 6.527 -17.234 1.00 75.25 177 LYS A O 1
ATOM 1439 N N . GLY A 1 178 ? 27.196 7.383 -19.074 1.00 76.44 178 GLY A N 1
ATOM 1440 C CA . GLY A 1 178 ? 26.513 8.676 -19.006 1.00 76.44 178 GLY A CA 1
ATOM 1441 C C . GLY A 1 178 ? 25.006 8.565 -19.253 1.00 76.44 178 GLY A C 1
ATOM 1442 O O . GLY A 1 178 ? 24.224 9.128 -18.491 1.00 76.44 178 GLY A O 1
ATOM 1443 N N . GLN A 1 179 ? 24.597 7.806 -20.277 1.00 76.00 179 GLN A N 1
ATOM 1444 C CA . GLN A 1 179 ? 23.178 7.560 -20.577 1.00 76.00 179 GLN A CA 1
ATOM 1445 C C . GLN A 1 179 ? 22.476 6.807 -19.446 1.00 76.00 179 GLN A C 1
ATOM 1447 O O . GLN A 1 179 ? 21.399 7.202 -19.012 1.00 76.00 179 GLN A O 1
ATOM 1452 N N . LYS A 1 180 ? 23.119 5.759 -18.932 1.00 81.50 180 LYS A N 1
ATOM 1453 C CA . LYS A 1 180 ? 22.625 4.973 -17.807 1.00 81.50 180 LYS A CA 1
ATOM 1454 C C . LYS A 1 180 ? 22.425 5.842 -16.576 1.00 81.50 180 LYS A C 1
ATOM 1456 O O . LYS A 1 180 ? 21.353 5.803 -15.989 1.00 81.50 180 LYS A O 1
ATOM 1461 N N . LYS A 1 181 ? 23.415 6.664 -16.213 1.00 83.31 181 LYS A N 1
ATOM 1462 C CA . LYS A 1 181 ? 23.295 7.568 -15.065 1.00 83.31 181 LYS A CA 1
ATOM 1463 C C . LYS A 1 181 ? 22.100 8.513 -15.212 1.00 83.31 181 LYS A C 1
ATOM 1465 O O . LYS A 1 181 ? 21.313 8.631 -14.287 1.00 83.31 181 LYS A O 1
ATOM 1470 N N . GLU A 1 182 ? 21.927 9.116 -16.384 1.00 84.06 182 GLU A N 1
ATOM 1471 C CA . GLU A 1 182 ? 20.787 9.994 -16.674 1.00 84.06 182 GLU A CA 1
ATOM 1472 C C . GLU A 1 182 ? 19.436 9.270 -16.519 1.00 84.06 182 GLU A C 1
ATOM 1474 O O . GLU A 1 182 ? 18.504 9.814 -15.928 1.00 84.06 182 GLU A O 1
ATOM 1479 N N . LEU A 1 183 ? 19.331 8.024 -16.998 1.00 84.00 183 LEU A N 1
ATOM 1480 C CA . LEU A 1 183 ? 18.114 7.214 -16.875 1.00 84.00 183 LEU A CA 1
ATOM 1481 C C . LEU A 1 183 ? 17.873 6.717 -15.444 1.00 84.00 183 LEU A C 1
ATOM 1483 O O . LEU A 1 183 ? 16.722 6.636 -15.022 1.00 84.00 183 LEU A O 1
ATOM 1487 N N . MET A 1 184 ? 18.931 6.433 -14.681 1.00 83.69 184 MET A N 1
ATOM 1488 C CA . MET A 1 184 ? 18.836 6.102 -13.256 1.00 83.69 184 MET A CA 1
ATOM 1489 C C . MET A 1 184 ? 18.369 7.306 -12.435 1.00 83.69 184 MET A C 1
ATOM 1491 O O . MET A 1 184 ? 17.447 7.164 -11.634 1.00 83.69 184 MET A O 1
ATOM 1495 N N . ASP A 1 185 ? 18.935 8.489 -12.685 1.00 85.25 185 ASP A N 1
ATOM 1496 C CA . ASP A 1 185 ? 18.526 9.737 -12.033 1.00 85.25 185 ASP A CA 1
ATOM 1497 C C . ASP A 1 185 ? 17.048 10.045 -12.356 1.00 85.25 185 ASP A C 1
ATOM 1499 O O . ASP A 1 185 ? 16.269 10.415 -11.476 1.00 85.25 185 ASP A O 1
ATOM 1503 N N . TYR A 1 186 ? 16.622 9.821 -13.606 1.00 83.00 186 TYR A N 1
ATOM 1504 C CA . TYR A 1 186 ? 15.222 9.962 -14.013 1.00 83.00 186 TYR A CA 1
ATOM 1505 C C . TYR A 1 186 ? 14.301 8.940 -13.327 1.00 83.00 186 TYR A C 1
ATOM 1507 O O . TYR A 1 186 ? 13.236 9.304 -12.824 1.00 83.00 186 TYR A O 1
ATOM 1515 N N . ALA A 1 187 ? 14.706 7.669 -13.258 1.00 85.50 187 ALA A N 1
ATOM 1516 C CA . ALA A 1 187 ? 13.954 6.626 -12.565 1.00 85.50 187 ALA A CA 1
ATOM 1517 C C . ALA A 1 187 ? 13.773 6.957 -11.078 1.00 85.50 187 ALA A C 1
ATOM 1519 O O . ALA A 1 187 ? 12.686 6.774 -10.529 1.00 85.50 187 ALA A O 1
ATOM 1520 N N . GLU A 1 188 ? 14.813 7.481 -10.428 1.00 82.56 188 GLU A N 1
ATOM 1521 C CA . GLU A 1 188 ? 14.754 7.908 -9.033 1.00 82.56 188 GLU A CA 1
ATOM 1522 C C . GLU A 1 188 ? 13.782 9.079 -8.843 1.00 82.56 188 GLU A C 1
ATOM 1524 O O . GLU A 1 188 ? 12.918 9.016 -7.966 1.00 82.56 188 GLU A O 1
ATOM 1529 N N . GLN A 1 189 ? 13.848 10.097 -9.708 1.00 79.38 189 GLN A N 1
ATOM 1530 C CA . GLN A 1 189 ? 12.938 11.250 -9.686 1.00 79.38 189 GLN A CA 1
ATOM 1531 C C . GLN A 1 189 ? 11.471 10.860 -9.884 1.00 79.38 189 GLN A C 1
ATOM 1533 O O . GLN A 1 189 ? 10.587 11.426 -9.240 1.00 79.38 189 GLN A O 1
ATOM 1538 N N . MET A 1 190 ? 11.212 9.891 -10.760 1.00 77.56 190 MET A N 1
ATOM 1539 C CA . MET A 1 190 ? 9.868 9.378 -11.036 1.00 77.56 190 MET A CA 1
ATOM 1540 C C . MET A 1 190 ? 9.395 8.352 -10.003 1.00 77.56 190 MET A C 1
ATOM 1542 O O . MET A 1 190 ? 8.246 7.915 -10.045 1.00 77.56 190 MET A O 1
ATOM 1546 N N . GLY A 1 191 ? 10.264 7.964 -9.066 1.00 77.38 191 GLY A N 1
ATOM 1547 C CA . GLY A 1 191 ? 9.952 6.949 -8.078 1.00 77.38 191 GLY A CA 1
ATOM 1548 C C . GLY A 1 191 ? 9.787 5.564 -8.697 1.00 77.38 191 GLY A C 1
ATOM 1549 O O . GLY A 1 191 ? 9.020 4.774 -8.176 1.00 77.38 191 GLY A O 1
ATOM 1550 N N . PHE A 1 192 ? 10.496 5.215 -9.769 1.00 85.75 192 PHE A N 1
ATOM 1551 C CA . PHE A 1 192 ? 10.520 3.856 -10.325 1.00 85.75 192 PHE A CA 1
ATOM 1552 C C . PHE A 1 192 ? 11.579 2.986 -9.646 1.00 85.75 192 PHE A C 1
ATOM 1554 O O . PHE A 1 192 ? 12.565 3.500 -9.115 1.00 85.75 192 PHE A O 1
ATOM 1561 N N . MET A 1 193 ? 11.354 1.673 -9.609 1.00 83.88 193 MET A N 1
ATOM 1562 C CA . MET A 1 193 ? 12.321 0.696 -9.109 1.00 83.88 193 MET A CA 1
ATOM 1563 C C . MET A 1 193 ? 13.059 0.094 -10.298 1.00 83.88 193 MET A C 1
ATOM 1565 O O . MET A 1 193 ? 12.464 -0.661 -11.057 1.00 83.88 193 MET A O 1
ATOM 1569 N N . VAL A 1 194 ? 14.337 0.421 -10.477 1.00 87.56 194 VAL A N 1
ATOM 1570 C CA . VAL A 1 194 ? 15.132 -0.162 -11.567 1.00 87.56 194 VAL A CA 1
ATOM 1571 C C . VAL A 1 194 ? 15.415 -1.630 -11.242 1.00 87.56 194 VAL A C 1
ATOM 1573 O O . VAL A 1 194 ? 16.106 -1.920 -10.268 1.00 87.56 194 VAL A O 1
ATOM 1576 N N . VAL A 1 195 ? 14.853 -2.545 -12.034 1.00 87.44 195 VAL A N 1
ATOM 1577 C CA . VAL A 1 195 ? 14.969 -4.005 -11.838 1.00 87.44 195 VAL A CA 1
ATOM 1578 C C . VAL A 1 195 ? 15.983 -4.659 -12.776 1.00 87.44 195 VAL A C 1
ATOM 1580 O O . VAL A 1 195 ? 16.383 -5.797 -12.542 1.00 87.44 195 VAL A O 1
ATOM 1583 N N . GLY A 1 196 ? 16.419 -3.943 -13.811 1.00 85.50 196 GLY A N 1
ATOM 1584 C CA . GLY A 1 196 ? 17.412 -4.428 -14.755 1.00 85.50 196 GLY A CA 1
ATOM 1585 C C . GLY A 1 196 ? 17.768 -3.403 -15.821 1.00 85.50 196 GLY A C 1
ATOM 1586 O O . GLY A 1 196 ? 17.184 -2.318 -15.909 1.00 85.50 196 GLY A O 1
ATOM 1587 N N . GLU A 1 197 ? 18.758 -3.772 -16.620 1.00 86.19 197 GLU A N 1
ATOM 1588 C CA . GLU A 1 197 ? 19.266 -2.981 -17.728 1.00 86.19 197 GLU A CA 1
ATOM 1589 C C . GLU A 1 197 ? 19.582 -3.882 -18.913 1.00 86.19 197 GLU A C 1
ATOM 1591 O O . GLU A 1 197 ? 19.980 -5.030 -18.742 1.00 86.19 197 GLU A O 1
ATOM 1596 N N . ALA A 1 198 ? 19.379 -3.350 -20.108 1.00 83.81 198 ALA A N 1
ATOM 1597 C CA . ALA A 1 198 ? 19.769 -3.965 -21.359 1.00 83.81 198 ALA A CA 1
ATOM 1598 C C . ALA A 1 198 ? 20.534 -2.933 -22.186 1.00 83.81 198 ALA A C 1
ATOM 1600 O O . ALA A 1 198 ? 20.164 -1.755 -22.248 1.00 83.81 198 ALA A O 1
ATOM 1601 N N . GLU A 1 199 ? 21.613 -3.375 -22.819 1.00 78.44 199 GLU A N 1
ATOM 1602 C CA . GLU A 1 199 ? 22.485 -2.514 -23.604 1.00 78.44 199 GLU A CA 1
ATOM 1603 C C . GLU A 1 199 ? 22.738 -3.148 -24.969 1.00 78.44 199 GLU A C 1
ATOM 1605 O O . GLU A 1 199 ? 23.037 -4.336 -25.051 1.00 78.44 199 GLU A O 1
ATOM 1610 N N . ASP A 1 200 ? 22.642 -2.349 -26.030 1.00 74.81 200 ASP A N 1
ATOM 1611 C CA . ASP A 1 200 ? 23.045 -2.750 -27.379 1.00 74.81 200 ASP A CA 1
ATOM 1612 C C . ASP A 1 200 ? 24.233 -1.894 -27.854 1.00 74.81 200 ASP A C 1
ATOM 1614 O O . ASP A 1 200 ? 24.230 -0.659 -27.748 1.00 74.81 200 ASP A O 1
ATOM 1618 N N . MET A 1 201 ? 25.253 -2.552 -28.410 1.00 67.25 201 MET A N 1
ATOM 1619 C CA . MET A 1 201 ? 26.428 -1.920 -29.022 1.00 67.25 201 MET A CA 1
ATOM 1620 C C . MET A 1 201 ? 26.511 -2.323 -30.495 1.00 67.25 201 MET A C 1
ATOM 1622 O O . MET A 1 201 ? 26.363 -3.495 -30.823 1.00 67.25 201 MET A O 1
ATOM 1626 N N . GLY A 1 202 ? 26.766 -1.370 -31.392 1.00 59.22 202 GLY A N 1
ATOM 1627 C CA . GLY A 1 202 ? 26.972 -1.686 -32.805 1.00 59.22 202 GLY A CA 1
ATOM 1628 C C . GLY A 1 202 ? 27.022 -0.455 -33.702 1.00 59.22 202 GLY A C 1
ATOM 1629 O O . GLY A 1 202 ? 26.238 0.479 -33.548 1.00 59.22 202 GLY A O 1
ATOM 1630 N N . GLY A 1 203 ? 27.955 -0.441 -34.654 1.00 47.12 203 GLY A N 1
ATOM 1631 C CA . GLY A 1 203 ? 28.018 0.565 -35.714 1.00 47.12 203 GLY A CA 1
ATOM 1632 C C . GLY A 1 203 ? 27.389 0.035 -37.003 1.00 47.12 203 GLY A C 1
ATOM 1633 O O . GLY A 1 203 ? 27.799 -1.007 -37.495 1.00 47.12 203 GLY A O 1
ATOM 1634 N N . GLY A 1 204 ? 26.441 0.767 -37.591 1.00 49.50 204 GLY A N 1
ATOM 1635 C CA . GLY A 1 204 ? 25.825 0.376 -38.868 1.00 49.50 204 GLY A CA 1
ATOM 1636 C C . GLY A 1 204 ? 24.672 -0.630 -38.744 1.00 49.50 204 GLY A C 1
ATOM 1637 O O . GLY A 1 204 ? 24.142 -0.851 -37.662 1.00 49.50 204 GLY A O 1
ATOM 1638 N N . LEU A 1 205 ? 24.232 -1.166 -39.889 1.00 43.25 205 LEU A N 1
ATOM 1639 C CA . LEU A 1 205 ? 23.016 -1.979 -40.098 1.00 43.25 205 LEU A CA 1
ATOM 1640 C C . LEU A 1 205 ? 23.041 -3.382 -39.451 1.00 43.25 205 LEU A C 1
ATOM 1642 O O . LEU A 1 205 ? 22.205 -4.216 -39.799 1.00 43.25 205 LEU A O 1
ATOM 1646 N N . ASP A 1 206 ? 23.959 -3.651 -38.525 1.00 48.97 206 ASP A N 1
ATOM 1647 C CA . ASP A 1 206 ? 23.999 -4.917 -37.801 1.00 48.97 206 ASP A CA 1
ATOM 1648 C C . ASP A 1 206 ? 22.982 -4.870 -36.655 1.00 48.97 206 ASP A C 1
ATOM 1650 O O . ASP A 1 206 ? 23.150 -4.205 -35.632 1.00 48.97 206 ASP A O 1
ATOM 1654 N N . PHE A 1 207 ? 21.856 -5.543 -36.892 1.00 48.19 207 PHE A N 1
ATOM 1655 C CA . PHE A 1 207 ? 20.753 -5.743 -35.954 1.00 48.19 207 PHE A CA 1
ATOM 1656 C C . PHE A 1 207 ? 21.087 -6.837 -34.932 1.00 48.19 207 PHE A C 1
ATOM 1658 O O . PHE A 1 207 ? 20.291 -7.759 -34.745 1.00 48.19 207 PHE A O 1
ATOM 1665 N N . ASP A 1 208 ? 22.231 -6.751 -34.252 1.00 53.25 208 ASP A N 1
ATOM 1666 C CA . ASP A 1 208 ? 22.453 -7.578 -33.061 1.00 53.25 208 ASP A CA 1
ATOM 1667 C C . ASP A 1 208 ? 21.703 -6.937 -31.882 1.00 53.25 208 ASP A C 1
ATOM 1669 O O . ASP A 1 208 ? 22.261 -6.349 -30.964 1.00 53.25 208 ASP A O 1
ATOM 1673 N N . CYS A 1 209 ? 20.372 -6.975 -31.983 1.00 62.56 209 CYS A N 1
ATOM 1674 C CA . CYS A 1 209 ? 19.405 -6.452 -31.021 1.00 62.56 209 CYS A CA 1
ATOM 1675 C C . CYS A 1 209 ? 19.230 -7.425 -29.845 1.00 62.56 209 CYS A C 1
ATOM 1677 O O . CYS A 1 209 ? 18.103 -7.788 -29.494 1.00 62.56 209 CYS A O 1
ATOM 1679 N N . ALA A 1 210 ? 20.337 -7.907 -29.279 1.00 70.44 210 ALA A N 1
ATOM 1680 C CA . ALA A 1 210 ? 20.314 -8.861 -28.177 1.00 70.44 210 ALA A CA 1
ATOM 1681 C C . ALA A 1 210 ? 19.655 -8.244 -26.932 1.00 70.44 210 ALA A C 1
ATOM 1683 O O . ALA A 1 210 ? 18.799 -8.876 -26.310 1.00 70.44 210 ALA A O 1
ATOM 1684 N N . GLY A 1 211 ? 19.970 -6.982 -26.635 1.00 74.81 211 GLY A N 1
ATOM 1685 C CA . GLY A 1 211 ? 19.384 -6.220 -25.540 1.00 74.81 211 GLY A CA 1
ATOM 1686 C C . GLY A 1 211 ? 17.896 -5.954 -25.749 1.00 74.81 211 GLY A C 1
ATOM 1687 O O . GLY A 1 211 ? 17.103 -6.142 -24.829 1.00 74.81 211 GLY A O 1
ATOM 1688 N N . LEU A 1 212 ? 17.465 -5.593 -26.962 1.00 76.31 212 LEU A N 1
ATOM 1689 C CA . LEU A 1 212 ? 16.034 -5.397 -27.232 1.00 76.31 212 LEU A CA 1
ATOM 1690 C C . LEU A 1 212 ? 15.233 -6.711 -27.159 1.00 76.31 212 LEU A C 1
ATOM 1692 O O . LEU A 1 212 ? 14.109 -6.727 -26.653 1.00 76.31 212 LEU A O 1
ATOM 1696 N N . ALA A 1 213 ? 15.805 -7.824 -27.626 1.00 79.06 213 ALA A N 1
ATOM 1697 C CA . ALA A 1 213 ? 15.185 -9.142 -27.496 1.00 79.06 213 ALA A CA 1
ATOM 1698 C C . ALA A 1 213 ? 15.051 -9.566 -26.022 1.00 79.06 213 ALA A C 1
ATOM 1700 O O . ALA A 1 213 ? 14.034 -10.147 -25.635 1.00 79.06 213 ALA A O 1
ATOM 1701 N N . GLU A 1 214 ? 16.039 -9.238 -25.186 1.00 82.94 214 GLU A N 1
ATOM 1702 C CA . GLU A 1 214 ? 15.968 -9.437 -23.738 1.00 82.94 214 GLU A CA 1
ATOM 1703 C C . GLU A 1 214 ? 14.844 -8.610 -23.107 1.00 82.94 214 GLU A C 1
ATOM 1705 O O . GLU A 1 214 ? 14.030 -9.162 -22.366 1.00 82.94 214 GLU A O 1
ATOM 1710 N N . VAL A 1 215 ? 14.729 -7.327 -23.465 1.00 84.56 215 VAL A N 1
ATOM 1711 C CA . VAL A 1 215 ? 13.638 -6.453 -23.007 1.00 84.56 215 VAL A CA 1
ATOM 1712 C C . VAL A 1 215 ? 12.277 -7.067 -23.343 1.00 84.56 215 VAL A C 1
ATOM 1714 O O . VAL A 1 215 ? 11.421 -7.165 -22.468 1.00 84.56 215 VAL A O 1
ATOM 1717 N N . MET A 1 216 ? 12.084 -7.563 -24.568 1.00 81.88 216 MET A N 1
ATOM 1718 C CA . MET A 1 216 ? 10.825 -8.205 -24.973 1.00 81.88 216 MET A CA 1
ATOM 1719 C C . MET A 1 216 ? 10.543 -9.518 -24.237 1.00 81.88 216 MET A C 1
ATOM 1721 O O . MET A 1 216 ? 9.389 -9.848 -23.963 1.00 81.88 216 MET A O 1
ATOM 1725 N N . LYS A 1 217 ? 11.580 -10.272 -23.874 1.00 84.50 217 LYS A N 1
ATOM 1726 C CA . LYS A 1 217 ? 11.425 -11.479 -23.059 1.00 84.50 217 LYS A CA 1
ATOM 1727 C C . LYS A 1 217 ? 11.020 -11.137 -21.623 1.00 84.50 217 LYS A C 1
ATOM 1729 O O . LYS A 1 217 ? 10.102 -11.741 -21.082 1.00 84.50 217 LYS A O 1
ATOM 1734 N N . VAL A 1 218 ? 11.684 -10.159 -21.011 1.00 85.75 218 VAL A N 1
ATOM 1735 C CA . VAL A 1 218 ? 11.394 -9.688 -19.646 1.00 85.75 218 VAL A CA 1
ATOM 1736 C C . VAL A 1 218 ? 10.003 -9.051 -19.564 1.00 85.75 218 VAL A C 1
ATOM 1738 O O . VAL A 1 218 ? 9.292 -9.262 -18.578 1.00 85.75 218 VAL A O 1
ATOM 1741 N N . ALA A 1 219 ? 9.608 -8.325 -20.613 1.00 84.94 219 ALA A N 1
ATOM 1742 C CA . ALA A 1 219 ? 8.254 -7.828 -20.825 1.00 84.94 219 ALA A CA 1
ATOM 1743 C C . ALA A 1 219 ? 7.228 -8.966 -20.772 1.00 84.94 219 ALA A C 1
ATOM 1745 O O . ALA A 1 219 ? 6.316 -8.940 -19.948 1.00 84.94 219 ALA A O 1
ATOM 1746 N N . GLY A 1 220 ? 7.418 -9.992 -21.610 1.00 81.81 220 GLY A N 1
ATOM 1747 C CA . GLY A 1 220 ? 6.516 -11.143 -21.693 1.00 81.81 220 GLY A CA 1
ATOM 1748 C C . GLY A 1 220 ? 6.449 -11.969 -20.405 1.00 81.81 220 GLY A C 1
ATOM 1749 O O . GLY A 1 220 ? 5.389 -12.484 -20.060 1.00 81.81 220 GLY A O 1
ATOM 1750 N N . ASP A 1 221 ? 7.550 -12.046 -19.654 1.00 84.00 221 ASP A N 1
ATOM 1751 C CA . ASP A 1 221 ? 7.609 -12.698 -18.340 1.00 84.00 221 ASP A CA 1
ATOM 1752 C C . ASP A 1 221 ? 6.901 -11.890 -17.227 1.00 84.00 221 ASP A C 1
ATOM 1754 O O . ASP A 1 221 ? 6.824 -12.355 -16.086 1.00 84.00 221 ASP A O 1
ATOM 1758 N N . GLY A 1 222 ? 6.435 -10.665 -17.505 1.00 82.19 222 GLY A N 1
ATOM 1759 C CA . GLY A 1 222 ? 5.809 -9.786 -16.513 1.00 82.19 222 GLY A CA 1
ATOM 1760 C C . GLY A 1 222 ? 6.780 -9.325 -15.422 1.00 82.19 222 GLY A C 1
ATOM 1761 O O . GLY A 1 222 ? 6.382 -9.112 -14.273 1.00 82.19 222 GLY A O 1
ATOM 1762 N N . LYS A 1 223 ? 8.075 -9.211 -15.742 1.00 84.69 223 LYS A N 1
ATOM 1763 C CA . LYS A 1 223 ? 9.140 -8.807 -14.803 1.00 84.69 223 LYS A CA 1
ATOM 1764 C C . LYS A 1 223 ? 9.383 -7.297 -14.764 1.00 84.69 223 LYS A C 1
ATOM 1766 O O . LYS A 1 223 ? 10.104 -6.832 -13.884 1.00 84.69 223 LYS A O 1
ATOM 1771 N N . MET A 1 224 ? 8.764 -6.546 -15.670 1.00 85.44 224 MET A N 1
ATOM 1772 C CA . MET A 1 224 ? 8.810 -5.089 -15.710 1.00 85.44 224 MET A CA 1
ATOM 1773 C C . MET A 1 224 ? 7.433 -4.498 -16.010 1.00 85.44 224 MET A C 1
ATOM 1775 O O . MET A 1 224 ? 6.599 -5.161 -16.618 1.00 85.44 224 MET A O 1
ATOM 1779 N N . ASP A 1 225 ? 7.240 -3.246 -15.604 1.00 84.25 225 ASP A N 1
ATOM 1780 C CA . ASP A 1 225 ? 6.024 -2.459 -15.848 1.00 84.25 225 ASP A CA 1
ATOM 1781 C C . ASP A 1 225 ? 6.331 -1.192 -16.671 1.00 84.25 225 ASP A C 1
ATOM 1783 O O . ASP A 1 225 ? 5.436 -0.560 -17.232 1.00 84.25 225 ASP A O 1
ATOM 1787 N N . VAL A 1 226 ? 7.607 -0.786 -16.715 1.00 86.69 226 VAL A N 1
ATOM 1788 C CA . VAL A 1 226 ? 8.083 0.435 -17.371 1.00 86.69 226 VAL A CA 1
ATOM 1789 C C . VAL A 1 226 ? 9.370 0.154 -18.142 1.00 86.69 226 VAL A C 1
ATOM 1791 O O . VAL A 1 226 ? 10.288 -0.466 -17.611 1.00 86.69 226 VAL A O 1
ATOM 1794 N N . LEU A 1 227 ? 9.476 0.687 -19.356 1.00 86.94 227 LEU A N 1
ATOM 1795 C CA . LEU A 1 227 ? 10.710 0.739 -20.135 1.00 86.94 227 LEU A CA 1
ATOM 1796 C C . LEU A 1 227 ? 11.214 2.187 -20.211 1.00 86.94 227 LEU A C 1
ATOM 1798 O O . LEU A 1 227 ? 10.472 3.094 -20.590 1.00 86.94 227 LEU A O 1
ATOM 1802 N N . LEU A 1 228 ? 12.477 2.411 -19.850 1.00 85.75 228 LEU A N 1
ATOM 1803 C CA . LEU A 1 228 ? 13.143 3.712 -19.913 1.00 85.75 228 LEU A CA 1
ATOM 1804 C C . LEU A 1 228 ? 14.150 3.733 -21.061 1.00 85.75 228 LEU A C 1
ATOM 1806 O O . LEU A 1 228 ? 15.089 2.937 -21.082 1.00 85.75 228 LEU A O 1
ATOM 1810 N N . ILE A 1 229 ? 13.988 4.685 -21.978 1.00 83.81 229 ILE A N 1
ATOM 1811 C CA . ILE A 1 229 ? 14.901 4.910 -23.105 1.00 83.81 229 ILE A CA 1
ATOM 1812 C C . ILE A 1 229 ? 15.376 6.357 -23.128 1.00 83.81 229 ILE A C 1
ATOM 1814 O O . ILE A 1 229 ? 14.676 7.262 -22.689 1.00 83.81 229 ILE A O 1
ATOM 1818 N N . LYS A 1 230 ? 16.555 6.627 -23.694 1.00 74.81 230 LYS 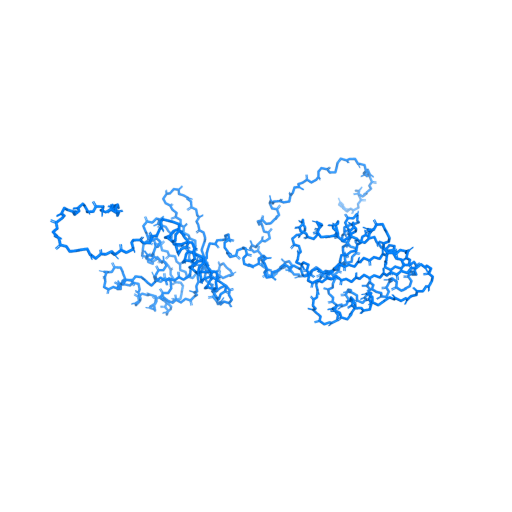A N 1
ATOM 1819 C CA . LYS A 1 230 ? 17.025 8.015 -23.823 1.00 74.81 230 LYS A CA 1
ATOM 1820 C C . LYS A 1 230 ? 16.266 8.811 -24.893 1.00 74.81 230 LYS A C 1
ATOM 1822 O O . LYS A 1 230 ? 15.945 9.976 -24.669 1.00 74.81 230 LYS A O 1
ATOM 1827 N N . LYS A 1 231 ? 16.044 8.206 -26.064 1.00 70.19 231 LYS A N 1
ATOM 1828 C CA . LYS A 1 231 ? 15.346 8.785 -27.228 1.00 70.19 231 LYS A CA 1
ATOM 1829 C C . LYS A 1 231 ? 14.744 7.674 -28.084 1.00 70.19 231 LYS A C 1
ATOM 1831 O O . LYS A 1 231 ? 15.365 6.616 -28.194 1.00 70.19 231 LYS A O 1
ATOM 1836 N N . LEU A 1 232 ? 13.622 7.946 -28.753 1.00 63.81 232 LEU A N 1
ATOM 1837 C CA . LEU A 1 232 ? 12.979 7.024 -29.703 1.00 63.81 232 LEU A CA 1
ATOM 1838 C C . LEU A 1 232 ? 13.923 6.534 -30.810 1.00 63.81 232 LEU A C 1
ATOM 1840 O O . LEU A 1 232 ? 13.913 5.351 -31.146 1.00 63.81 232 LEU A O 1
ATOM 1844 N N . ASP A 1 233 ? 14.826 7.397 -31.285 1.00 62.03 233 ASP A N 1
ATOM 1845 C CA . ASP A 1 233 ? 15.829 7.063 -32.309 1.00 62.03 233 ASP A CA 1
ATOM 1846 C C . ASP A 1 233 ? 16.754 5.891 -31.918 1.00 62.03 233 ASP A C 1
ATOM 1848 O O . ASP A 1 233 ? 17.442 5.328 -32.772 1.00 62.03 233 ASP A O 1
ATOM 1852 N N . ARG A 1 234 ? 16.803 5.523 -30.628 1.00 61.28 234 ARG A N 1
ATOM 1853 C CA . ARG A 1 234 ? 17.611 4.407 -30.112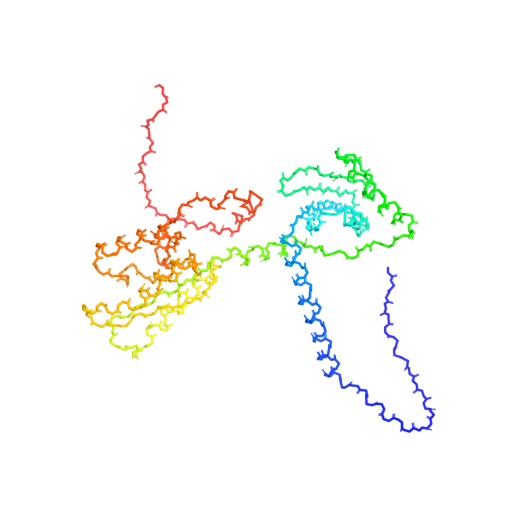 1.00 61.28 234 ARG A CA 1
ATOM 1854 C C . ARG A 1 234 ? 16.926 3.048 -30.232 1.00 61.28 234 ARG A C 1
ATOM 1856 O O . ARG A 1 234 ? 17.632 2.044 -30.249 1.00 61.28 234 ARG A O 1
ATOM 1863 N N . LEU A 1 235 ? 15.602 3.007 -30.376 1.00 59.81 235 LEU A N 1
ATOM 1864 C CA . LEU A 1 235 ? 14.855 1.765 -30.604 1.00 59.81 235 LEU A CA 1
ATOM 1865 C C . LEU A 1 235 ? 15.003 1.258 -32.048 1.00 59.81 235 LEU A C 1
ATOM 1867 O O . LEU A 1 235 ? 14.920 0.061 -32.304 1.00 59.81 235 LEU A O 1
ATOM 1871 N N . GLY A 1 236 ? 15.299 2.153 -32.992 1.00 59.59 236 GLY A N 1
ATOM 1872 C CA . GLY A 1 236 ? 15.581 1.809 -34.382 1.00 59.59 236 GLY A CA 1
ATOM 1873 C C . GLY A 1 236 ? 15.145 2.908 -35.344 1.00 59.59 236 GLY A C 1
ATOM 1874 O O . GLY A 1 236 ? 14.241 3.682 -35.056 1.00 59.59 236 GLY A O 1
ATOM 1875 N N . ARG A 1 237 ? 15.788 2.969 -36.516 1.00 60.88 237 ARG A N 1
ATOM 1876 C CA . ARG A 1 237 ? 15.422 3.907 -37.598 1.00 60.88 237 ARG A CA 1
ATOM 1877 C C . ARG A 1 237 ? 14.329 3.362 -38.524 1.00 60.88 237 ARG A C 1
ATOM 1879 O O . ARG A 1 237 ? 13.877 4.070 -39.417 1.00 60.88 237 ARG A O 1
ATOM 1886 N N . ASP A 1 238 ? 13.942 2.103 -38.334 1.00 66.38 238 ASP A N 1
ATOM 1887 C CA . ASP A 1 238 ? 12.898 1.431 -39.102 1.00 66.38 238 ASP A CA 1
ATOM 1888 C C . ASP A 1 238 ? 11.545 1.644 -38.417 1.00 66.38 238 ASP A C 1
ATOM 1890 O O . ASP A 1 238 ? 11.271 1.095 -37.348 1.00 66.38 238 ASP A O 1
ATOM 1894 N N . THR A 1 239 ? 10.710 2.470 -39.042 1.00 64.75 239 THR A N 1
ATOM 1895 C CA . THR A 1 239 ? 9.400 2.860 -38.518 1.00 64.75 239 THR A CA 1
ATOM 1896 C C . THR A 1 239 ? 8.450 1.670 -38.374 1.00 64.75 239 THR A C 1
ATOM 1898 O O . THR A 1 239 ? 7.640 1.669 -37.453 1.00 64.75 239 THR A O 1
ATOM 1901 N N . ALA A 1 240 ? 8.553 0.644 -39.227 1.00 68.31 240 ALA A N 1
ATOM 1902 C CA . ALA A 1 240 ? 7.685 -0.531 -39.141 1.00 68.31 240 ALA A CA 1
ATOM 1903 C C . ALA A 1 240 ? 8.029 -1.373 -37.904 1.00 68.31 240 ALA A C 1
ATOM 1905 O O . ALA A 1 240 ? 7.160 -1.663 -37.087 1.00 68.31 240 ALA A O 1
ATOM 1906 N N . LYS A 1 241 ? 9.322 -1.654 -37.700 1.00 68.62 241 LYS A N 1
ATOM 1907 C CA . LYS A 1 241 ? 9.801 -2.398 -36.523 1.00 68.62 241 LYS A CA 1
ATOM 1908 C C . LYS A 1 241 ? 9.543 -1.655 -35.212 1.00 68.62 241 LYS A C 1
ATOM 1910 O O . LYS A 1 241 ? 9.258 -2.286 -34.198 1.00 68.62 241 LYS A O 1
ATOM 1915 N N . LEU A 1 242 ? 9.641 -0.324 -35.226 1.00 69.50 242 LEU A N 1
ATOM 1916 C CA . LEU A 1 242 ? 9.319 0.501 -34.063 1.00 69.50 242 LEU A CA 1
ATOM 1917 C C . LEU A 1 242 ? 7.835 0.388 -33.691 1.00 69.50 242 LEU A C 1
ATOM 1919 O O . LEU A 1 242 ? 7.516 0.242 -32.515 1.00 69.50 242 LEU A O 1
ATOM 1923 N N . LEU A 1 243 ? 6.933 0.433 -34.674 1.00 69.75 243 LEU A N 1
ATOM 1924 C CA . LEU A 1 243 ? 5.496 0.295 -34.429 1.00 69.75 243 LEU A CA 1
ATOM 1925 C C . LEU A 1 243 ? 5.133 -1.098 -33.903 1.00 69.75 243 LEU A C 1
ATOM 1927 O O . LEU A 1 243 ? 4.347 -1.192 -32.962 1.00 69.75 243 LEU A O 1
ATOM 1931 N N . ASP A 1 244 ? 5.747 -2.155 -34.439 1.00 74.50 244 ASP A N 1
ATOM 1932 C CA . ASP A 1 244 ? 5.551 -3.525 -33.947 1.00 74.50 244 ASP A CA 1
ATOM 1933 C C . ASP A 1 244 ? 6.022 -3.680 -32.492 1.00 74.50 244 ASP A C 1
ATOM 1935 O O . ASP A 1 244 ? 5.337 -4.291 -31.671 1.00 74.50 244 ASP A O 1
ATOM 1939 N N . LEU A 1 245 ? 7.163 -3.074 -32.146 1.00 72.94 245 LEU A N 1
ATOM 1940 C CA . LEU A 1 245 ? 7.678 -3.048 -30.778 1.00 72.94 245 LEU A CA 1
ATOM 1941 C C . LEU A 1 245 ? 6.725 -2.309 -29.829 1.00 72.94 245 LEU A C 1
ATOM 1943 O O . LEU A 1 245 ? 6.402 -2.825 -28.761 1.00 72.94 245 LEU A O 1
ATOM 1947 N N . LEU A 1 246 ? 6.268 -1.114 -30.213 1.00 75.38 246 LEU A N 1
ATOM 1948 C CA . LEU A 1 246 ? 5.342 -0.317 -29.404 1.00 75.38 246 LEU A CA 1
ATOM 1949 C C . LEU A 1 246 ? 4.013 -1.049 -29.190 1.00 75.38 246 LEU A C 1
ATOM 1951 O O . LEU A 1 246 ? 3.512 -1.082 -28.069 1.00 75.38 246 LEU A O 1
ATOM 1955 N N . GLY A 1 247 ? 3.478 -1.686 -30.236 1.00 75.88 247 GLY A N 1
ATOM 1956 C CA . GLY A 1 247 ? 2.280 -2.519 -30.131 1.00 75.88 247 GLY A CA 1
ATOM 1957 C C . GLY A 1 247 ? 2.485 -3.739 -29.228 1.00 75.88 247 GLY A C 1
ATOM 1958 O O . GLY A 1 247 ? 1.597 -4.081 -28.450 1.00 75.88 247 GLY A O 1
ATOM 1959 N N . GLY A 1 248 ? 3.662 -4.369 -29.283 1.00 78.69 248 GLY A N 1
ATOM 1960 C CA . GLY A 1 248 ? 4.019 -5.478 -28.397 1.00 78.69 248 GLY A CA 1
ATOM 1961 C C . GLY A 1 248 ? 4.096 -5.066 -26.925 1.00 78.69 248 GLY A C 1
ATOM 1962 O O . GLY A 1 248 ? 3.560 -5.764 -26.067 1.00 78.69 248 GLY A O 1
ATOM 1963 N N . LEU A 1 249 ? 4.710 -3.918 -26.628 1.00 80.44 249 LEU A N 1
ATOM 1964 C CA . LEU A 1 249 ? 4.795 -3.378 -25.266 1.00 80.44 249 LEU A CA 1
ATOM 1965 C C . LEU A 1 249 ? 3.419 -2.983 -24.715 1.00 80.44 249 LEU A C 1
ATOM 1967 O O . LEU A 1 249 ? 3.120 -3.278 -23.559 1.00 80.44 249 LEU A O 1
ATOM 1971 N N . ASP A 1 250 ? 2.565 -2.382 -25.545 1.00 78.75 250 ASP A N 1
ATOM 1972 C CA . ASP A 1 250 ? 1.199 -2.016 -25.159 1.00 78.75 250 ASP A CA 1
ATOM 1973 C C . ASP A 1 250 ? 0.349 -3.251 -24.815 1.00 78.75 250 ASP A C 1
ATOM 1975 O O . ASP A 1 250 ? -0.280 -3.305 -23.757 1.00 78.75 250 ASP A O 1
ATOM 1979 N N . GLN A 1 251 ? 0.410 -4.304 -25.641 1.00 78.00 251 GLN A N 1
ATOM 1980 C CA . GLN A 1 251 ? -0.277 -5.576 -25.371 1.00 78.00 251 GLN A CA 1
ATOM 1981 C C . GLN A 1 251 ? 0.185 -6.246 -24.071 1.00 78.00 251 GLN A C 1
ATOM 1983 O O . GLN A 1 251 ? -0.606 -6.922 -23.413 1.00 78.00 251 GLN A O 1
ATOM 1988 N N . MET A 1 252 ? 1.456 -6.069 -23.707 1.00 79.69 252 MET A N 1
ATOM 1989 C CA . MET A 1 252 ? 2.041 -6.613 -22.480 1.00 79.69 252 MET A CA 1
ATOM 1990 C C . MET A 1 252 ? 1.821 -5.715 -21.258 1.00 79.69 252 MET A C 1
ATOM 1992 O O . MET A 1 252 ? 2.150 -6.118 -20.145 1.00 79.69 252 MET A O 1
ATOM 1996 N N . GLY A 1 253 ? 1.240 -4.528 -21.435 1.00 78.25 253 GLY A N 1
ATOM 1997 C CA . GLY A 1 253 ? 0.952 -3.626 -20.331 1.00 78.25 253 GLY A CA 1
ATOM 1998 C C . GLY A 1 253 ? 2.170 -2.843 -19.839 1.00 78.25 253 GLY A C 1
ATOM 1999 O O . GLY A 1 253 ? 2.364 -2.721 -18.632 1.00 78.25 253 GLY A O 1
ATOM 2000 N N . ILE A 1 254 ? 3.025 -2.362 -20.745 1.00 84.88 254 ILE A N 1
ATOM 2001 C CA . ILE A 1 254 ? 4.309 -1.746 -20.384 1.00 84.88 254 ILE A CA 1
ATOM 2002 C C . ILE A 1 254 ? 4.348 -0.298 -20.846 1.00 84.88 254 ILE A C 1
ATOM 2004 O O . ILE A 1 254 ? 4.172 -0.002 -22.026 1.00 84.88 254 ILE A O 1
ATOM 2008 N N . ASP A 1 255 ? 4.617 0.611 -19.910 1.00 83.75 255 ASP A N 1
ATOM 2009 C CA . ASP A 1 255 ? 4.716 2.038 -20.214 1.00 83.75 255 ASP A CA 1
ATOM 2010 C C . ASP A 1 255 ? 6.123 2.405 -20.695 1.00 83.75 255 ASP A C 1
ATOM 2012 O O . ASP A 1 255 ? 7.120 2.093 -20.040 1.00 83.75 255 ASP A O 1
ATOM 2016 N N . LEU A 1 256 ? 6.217 3.127 -21.811 1.00 82.56 256 LEU A N 1
ATOM 2017 C CA . LEU A 1 256 ? 7.492 3.601 -22.356 1.00 82.56 256 LEU A CA 1
ATOM 2018 C C . LEU A 1 256 ? 7.727 5.066 -21.980 1.00 82.56 256 LEU A C 1
ATOM 2020 O O . LEU A 1 256 ? 6.926 5.927 -22.342 1.00 82.56 256 LEU A O 1
ATOM 2024 N N . TYR A 1 257 ? 8.852 5.370 -21.332 1.00 82.25 257 TYR A N 1
ATOM 2025 C CA . TYR A 1 257 ? 9.250 6.743 -21.010 1.00 82.25 257 TYR A CA 1
ATOM 2026 C C . TYR A 1 257 ? 10.593 7.123 -21.632 1.00 82.25 257 TYR A C 1
ATOM 2028 O O . TYR A 1 257 ? 11.535 6.327 -21.654 1.00 82.25 257 TYR A O 1
ATOM 2036 N N . ALA A 1 258 ? 10.701 8.391 -22.036 1.00 78.94 258 ALA A N 1
ATOM 2037 C CA . ALA A 1 258 ? 11.968 9.037 -22.351 1.00 78.94 258 ALA A CA 1
ATOM 2038 C C . ALA A 1 258 ? 12.138 10.346 -21.558 1.00 78.94 258 ALA A C 1
ATOM 2040 O O . ALA A 1 258 ? 11.205 11.149 -21.521 1.00 78.94 258 ALA A O 1
ATOM 2041 N N . PRO A 1 259 ? 13.314 10.635 -20.963 1.00 74.31 259 PRO A N 1
ATOM 2042 C CA . PRO A 1 259 ? 13.517 11.829 -20.132 1.00 74.31 259 PRO A CA 1
ATOM 2043 C C . PRO A 1 259 ? 13.177 13.163 -20.812 1.00 74.31 259 PRO A C 1
ATOM 2045 O O . PRO A 1 259 ? 12.735 14.100 -20.149 1.00 74.31 259 PRO A O 1
ATOM 2048 N N . LEU A 1 260 ? 13.385 13.255 -22.130 1.00 66.81 260 LEU A N 1
ATOM 2049 C CA . LEU A 1 260 ? 13.147 14.469 -22.921 1.00 66.81 260 LEU A CA 1
ATOM 2050 C C . LEU A 1 260 ? 11.719 14.570 -23.475 1.00 66.81 260 LEU A C 1
ATOM 2052 O O . LEU A 1 260 ? 11.248 15.679 -23.713 1.00 66.81 260 LEU A O 1
ATOM 2056 N N . GLU A 1 261 ? 11.044 13.440 -23.688 1.00 64.31 261 GLU A N 1
ATOM 2057 C CA . GLU A 1 261 ? 9.758 13.376 -24.403 1.00 64.31 261 GLU A CA 1
ATOM 2058 C C . GLU A 1 261 ? 8.585 13.013 -23.474 1.00 64.31 261 GLU A C 1
ATOM 2060 O O . GLU A 1 261 ? 7.429 13.258 -23.806 1.00 64.31 261 GLU A O 1
ATOM 2065 N N . GLY A 1 262 ? 8.865 12.504 -22.270 1.00 62.97 262 GLY A N 1
ATOM 2066 C CA . GLY A 1 262 ? 7.860 12.069 -21.306 1.00 62.97 262 GLY A CA 1
ATOM 2067 C C . GLY A 1 262 ? 7.347 10.656 -21.594 1.00 62.97 262 GLY A C 1
ATOM 2068 O O . GLY A 1 262 ? 8.122 9.767 -21.938 1.00 62.97 262 GLY A O 1
ATOM 2069 N N . LEU A 1 263 ? 6.047 10.437 -21.384 1.00 60.91 263 LEU A N 1
ATOM 2070 C CA . LEU A 1 263 ? 5.367 9.159 -21.610 1.00 60.91 263 LEU A CA 1
ATOM 2071 C C . LEU A 1 263 ? 5.028 9.012 -23.097 1.00 60.91 263 LEU A C 1
ATOM 2073 O O . LEU A 1 263 ? 4.271 9.814 -23.637 1.00 60.91 263 LEU A O 1
ATOM 2077 N N . LEU A 1 264 ? 5.597 7.997 -23.739 1.00 63.12 264 LEU A N 1
ATOM 2078 C CA . LEU A 1 264 ? 5.547 7.800 -25.189 1.00 63.12 264 LEU A CA 1
ATOM 2079 C C . LEU A 1 264 ? 4.506 6.760 -25.614 1.00 63.12 264 LEU A C 1
ATOM 2081 O O . LEU A 1 264 ? 3.923 6.882 -26.688 1.00 63.12 264 LEU A O 1
ATOM 2085 N N . ALA A 1 265 ? 4.255 5.758 -24.771 1.00 58.53 265 ALA A N 1
ATOM 2086 C CA . ALA A 1 265 ? 3.223 4.744 -24.976 1.00 58.53 265 ALA A CA 1
ATOM 2087 C C . ALA A 1 265 ? 2.605 4.356 -23.629 1.00 58.53 265 ALA A C 1
ATOM 2089 O O . ALA A 1 265 ? 3.330 4.201 -22.644 1.00 58.53 265 ALA A O 1
ATOM 2090 N N . THR A 1 266 ? 1.275 4.239 -23.591 1.00 47.25 266 THR A N 1
ATOM 2091 C CA . THR A 1 266 ? 0.501 3.908 -22.388 1.00 47.25 266 THR A CA 1
ATOM 2092 C C . THR A 1 266 ? -0.303 2.654 -22.621 1.00 47.25 266 THR A C 1
ATOM 2094 O O . THR A 1 266 ? -1.104 2.644 -23.554 1.00 47.25 266 THR A O 1
ATOM 2097 N N . HIS A 1 267 ? -0.224 1.706 -21.697 1.00 51.25 267 HIS A N 1
ATOM 2098 C CA . HIS A 1 267 ? -1.264 0.696 -21.585 1.00 51.25 267 HIS A CA 1
ATOM 2099 C C . HIS A 1 267 ? -2.387 1.230 -20.685 1.00 51.25 267 HIS A C 1
ATOM 2101 O O . HIS A 1 267 ? -2.153 1.764 -19.603 1.00 51.25 267 HIS A O 1
ATOM 2107 N N . ASN A 1 268 ? -3.617 1.156 -21.188 1.00 38.78 268 ASN A N 1
ATOM 2108 C CA . ASN A 1 268 ? -4.887 1.565 -20.582 1.00 38.78 268 ASN A CA 1
ATOM 2109 C C . ASN A 1 268 ? -4.880 2.186 -19.164 1.00 38.78 268 ASN A C 1
ATOM 2111 O O . ASN A 1 268 ? -4.655 1.549 -18.133 1.00 38.78 268 ASN A O 1
ATOM 2115 N N . THR A 1 269 ? -5.331 3.440 -19.135 1.00 36.97 269 THR A N 1
ATOM 2116 C CA . THR A 1 269 ? -5.823 4.217 -17.995 1.00 36.97 269 THR A CA 1
ATOM 2117 C C . THR A 1 269 ? -6.883 3.446 -17.185 1.00 36.97 269 THR A C 1
ATOM 2119 O O . THR A 1 269 ? -8.080 3.631 -17.384 1.00 36.97 269 THR A O 1
ATOM 2122 N N . THR A 1 270 ? -6.505 2.528 -16.286 1.00 32.50 270 THR A N 1
ATOM 2123 C CA . THR A 1 270 ? -7.490 1.850 -15.401 1.00 32.50 270 THR A CA 1
ATOM 2124 C C . THR A 1 270 ? -6.974 1.489 -13.999 1.00 32.50 270 THR A C 1
ATOM 2126 O O . THR A 1 270 ? -7.766 1.113 -13.141 1.00 32.50 270 THR A O 1
ATOM 2129 N N . GLN A 1 271 ? -5.693 1.686 -13.665 1.00 33.84 271 GLN A N 1
ATOM 2130 C CA . GLN A 1 271 ? -5.223 1.447 -12.282 1.00 33.84 271 GLN A CA 1
ATOM 2131 C C . GLN A 1 271 ? -5.528 2.594 -11.297 1.00 33.84 271 GLN A C 1
ATOM 2133 O O . GLN A 1 271 ? -5.496 2.386 -10.086 1.00 33.84 271 GLN A O 1
ATOM 2138 N N . ALA A 1 272 ? -5.917 3.780 -11.782 1.00 31.95 272 ALA A N 1
ATOM 2139 C CA . ALA A 1 272 ? -6.254 4.928 -10.930 1.00 31.95 272 ALA A CA 1
ATOM 2140 C C . ALA A 1 272 ? -7.571 4.769 -10.135 1.00 31.95 272 ALA A C 1
ATOM 2142 O O . ALA A 1 272 ? -7.824 5.542 -9.216 1.00 31.95 272 ALA A O 1
ATOM 2143 N N . LEU A 1 273 ? -8.409 3.775 -10.455 1.00 30.56 273 LEU A N 1
ATOM 2144 C CA . LEU A 1 273 ? -9.730 3.595 -9.834 1.00 30.56 273 LEU A CA 1
ATOM 2145 C C . LEU A 1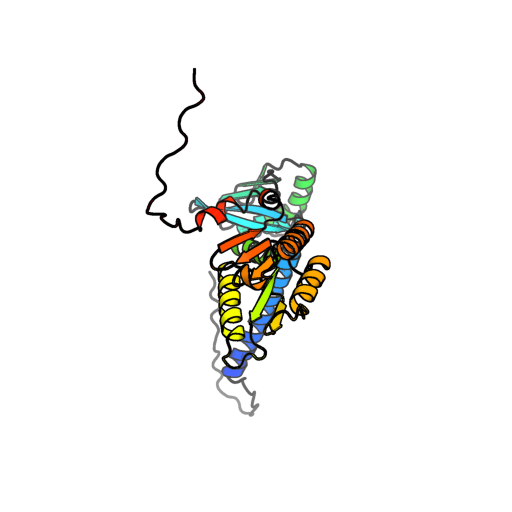 273 ? -9.781 2.525 -8.733 1.00 30.56 273 LEU A C 1
ATOM 2147 O O . LEU A 1 273 ? -10.847 2.312 -8.160 1.00 30.56 273 LEU A O 1
ATOM 2151 N N . ARG A 1 274 ? -8.665 1.863 -8.395 1.00 33.78 274 ARG A N 1
ATOM 2152 C CA . ARG A 1 274 ? -8.685 0.798 -7.372 1.00 33.78 274 ARG A CA 1
ATOM 2153 C C . ARG A 1 274 ? -8.547 1.303 -5.928 1.00 33.78 274 ARG A C 1
ATOM 2155 O O . ARG A 1 274 ? -8.858 0.552 -5.014 1.00 33.78 274 ARG A O 1
ATOM 2162 N N . TYR A 1 275 ? -8.170 2.572 -5.727 1.00 33.47 275 TYR A N 1
ATOM 2163 C CA . TYR A 1 275 ? -8.070 3.209 -4.405 1.00 33.47 275 TYR A CA 1
ATOM 2164 C C . TYR A 1 275 ? -8.446 4.704 -4.461 1.00 33.47 275 TYR A C 1
ATOM 2166 O O . TYR A 1 275 ? -7.566 5.557 -4.606 1.00 33.47 275 TYR A O 1
ATOM 2174 N N . PRO A 1 276 ? -9.735 5.069 -4.324 1.00 30.41 276 PRO A N 1
ATOM 2175 C CA . PRO A 1 276 ? -10.163 6.472 -4.355 1.00 30.41 276 PRO A CA 1
ATOM 2176 C C . PRO A 1 276 ? -9.574 7.334 -3.215 1.00 30.41 276 PRO A C 1
ATOM 2178 O O . PRO A 1 276 ? -9.501 8.555 -3.351 1.00 30.41 276 PRO A O 1
ATOM 2181 N N . GLY A 1 277 ? -9.087 6.728 -2.124 1.00 32.53 277 GLY A N 1
ATOM 2182 C CA . GLY A 1 277 ? -8.525 7.450 -0.972 1.00 32.53 277 GLY A CA 1
ATOM 2183 C C . GLY A 1 277 ? -7.111 8.022 -1.166 1.00 32.53 277 GLY A C 1
ATOM 2184 O O . GLY A 1 277 ? -6.778 9.040 -0.567 1.00 32.53 277 GLY A O 1
ATOM 2185 N N . VAL A 1 278 ? -6.278 7.426 -2.029 1.00 38.28 278 VAL A N 1
ATOM 2186 C CA . VAL A 1 278 ? -4.855 7.816 -2.172 1.00 38.28 278 VAL A CA 1
ATOM 2187 C C . VAL A 1 278 ? -4.674 8.966 -3.176 1.00 38.28 278 VAL A C 1
ATOM 2189 O O . VAL A 1 278 ? -3.751 9.779 -3.069 1.00 38.28 278 VAL A O 1
ATOM 2192 N N . PHE A 1 279 ? -5.596 9.094 -4.134 1.00 30.25 279 PHE A N 1
ATOM 2193 C CA . PHE A 1 279 ? -5.473 10.038 -5.249 1.00 30.25 279 PHE A CA 1
ATOM 2194 C C . PHE A 1 279 ? -5.607 11.510 -4.823 1.00 30.25 279 PHE A C 1
ATOM 2196 O O . PHE A 1 279 ? -4.968 12.394 -5.398 1.00 30.25 279 PHE A O 1
ATOM 2203 N N . THR A 1 280 ? -6.383 11.791 -3.770 1.00 31.59 280 THR A N 1
ATOM 2204 C CA . THR A 1 280 ? -6.616 13.165 -3.291 1.00 31.59 280 THR A CA 1
ATOM 2205 C C . THR A 1 280 ? -5.395 13.779 -2.599 1.00 31.59 280 THR A C 1
ATOM 2207 O O . THR A 1 280 ? -5.232 15.000 -2.623 1.00 31.59 280 THR A O 1
ATOM 2210 N N . HIS A 1 281 ? -4.495 12.962 -2.039 1.00 34.84 281 HIS A N 1
ATOM 2211 C CA . HIS A 1 281 ? -3.273 13.448 -1.389 1.00 34.84 281 HIS A CA 1
ATOM 2212 C C . HIS A 1 281 ? -2.099 13.623 -2.363 1.00 34.84 281 HIS A C 1
ATOM 2214 O O . HIS A 1 281 ? -1.316 14.564 -2.214 1.00 34.84 281 HIS A O 1
ATOM 2220 N N . ILE A 1 282 ? -1.990 12.770 -3.389 1.00 34.41 282 ILE A N 1
ATOM 2221 C CA . ILE A 1 282 ? -0.885 12.817 -4.364 1.00 34.41 282 ILE A CA 1
ATOM 2222 C C . ILE A 1 282 ? -0.991 14.050 -5.274 1.00 34.41 282 ILE A C 1
ATOM 2224 O O . ILE A 1 282 ? 0.010 14.728 -5.512 1.00 34.41 282 ILE A O 1
ATOM 2228 N N . LEU A 1 283 ? -2.201 14.436 -5.693 1.00 32.12 283 LEU A N 1
ATOM 2229 C CA . LEU A 1 283 ? -2.398 15.630 -6.529 1.00 32.12 283 LEU A CA 1
ATOM 2230 C C . LEU A 1 283 ? -2.093 16.957 -5.811 1.00 32.12 283 LEU A C 1
ATOM 2232 O O . LEU A 1 283 ? -1.970 17.990 -6.464 1.00 32.12 283 LEU A O 1
ATOM 2236 N N . ARG A 1 284 ? -1.910 16.954 -4.485 1.00 36.19 284 ARG A N 1
ATOM 2237 C CA . ARG A 1 284 ? -1.577 18.163 -3.714 1.00 36.19 284 ARG A CA 1
ATOM 2238 C C . ARG A 1 284 ? -0.075 18.476 -3.665 1.00 36.19 284 ARG A C 1
ATOM 2240 O O . ARG A 1 284 ? 0.288 19.569 -3.238 1.00 36.19 284 ARG A O 1
ATOM 2247 N N . LYS A 1 285 ? 0.790 17.546 -4.096 1.00 30.78 285 LYS A N 1
ATOM 2248 C CA . LYS A 1 285 ? 2.261 17.703 -4.104 1.00 30.78 285 LYS A CA 1
ATOM 2249 C C . LYS A 1 285 ? 2.882 17.859 -5.497 1.00 30.78 285 LYS A C 1
ATOM 2251 O O . LYS A 1 285 ? 4.095 18.028 -5.585 1.00 30.78 285 LYS A O 1
ATOM 2256 N N . ALA A 1 286 ? 2.094 17.849 -6.573 1.00 26.69 286 ALA A N 1
ATOM 2257 C CA . ALA A 1 286 ? 2.619 18.153 -7.901 1.00 26.69 286 ALA A CA 1
ATOM 2258 C C . ALA A 1 286 ? 2.955 19.657 -8.000 1.00 26.69 286 ALA A C 1
ATOM 2260 O O . ALA A 1 286 ? 2.065 20.491 -7.808 1.00 26.69 286 ALA A O 1
ATOM 2261 N N . PRO A 1 287 ? 4.210 20.051 -8.288 1.00 26.83 287 PRO A N 1
ATOM 2262 C CA . PRO A 1 287 ? 4.523 21.446 -8.551 1.00 26.83 287 PRO A CA 1
ATOM 2263 C C . PRO A 1 287 ? 3.831 21.869 -9.848 1.00 26.83 287 PRO A C 1
ATOM 2265 O O . PRO A 1 287 ? 4.088 21.313 -10.916 1.00 26.83 287 PRO A O 1
ATOM 2268 N N . ALA A 1 288 ? 2.960 22.875 -9.758 1.00 31.23 288 ALA A N 1
ATOM 2269 C CA . ALA A 1 288 ? 2.411 23.553 -10.920 1.00 31.23 288 ALA A CA 1
ATOM 2270 C C . ALA A 1 288 ? 3.570 24.147 -11.739 1.00 31.23 288 ALA A C 1
ATOM 2272 O O . ALA A 1 288 ? 4.117 25.199 -11.397 1.00 31.23 288 ALA A O 1
ATOM 2273 N N . ARG A 1 289 ? 3.975 23.472 -12.822 1.00 30.45 289 ARG A N 1
ATOM 2274 C CA . ARG A 1 289 ? 4.833 24.091 -13.832 1.00 30.45 289 ARG A CA 1
ATOM 2275 C C . ARG A 1 289 ? 4.008 25.173 -14.515 1.00 30.45 289 ARG A C 1
ATOM 2277 O O . ARG A 1 289 ? 3.033 24.885 -15.201 1.00 30.45 289 ARG A O 1
ATOM 2284 N N . LYS A 1 290 ? 4.411 26.425 -14.301 1.00 31.20 290 LYS A N 1
ATOM 2285 C CA . LYS A 1 290 ? 3.965 27.568 -15.094 1.00 31.20 290 LYS A CA 1
ATOM 2286 C C . LYS A 1 290 ? 4.394 27.329 -16.543 1.00 31.20 290 LYS A C 1
ATOM 2288 O O . LYS A 1 290 ? 5.557 27.542 -16.872 1.00 31.20 290 LYS A O 1
ATOM 2293 N N . SER A 1 291 ? 3.477 26.893 -17.398 1.00 30.83 291 SER A N 1
ATOM 2294 C CA . SER A 1 291 ? 3.605 27.085 -18.840 1.00 30.83 291 SER A CA 1
ATOM 2295 C C . SER A 1 291 ? 3.263 28.542 -19.141 1.00 30.83 291 SER A C 1
ATOM 2297 O O . SER A 1 291 ? 2.110 28.907 -19.362 1.00 30.83 291 SER A O 1
ATOM 2299 N N . GLY A 1 292 ? 4.287 29.389 -19.050 1.00 29.88 292 GLY A N 1
ATOM 2300 C CA . GLY A 1 292 ? 4.318 30.637 -19.792 1.00 29.88 292 GLY A CA 1
ATOM 2301 C C . GLY A 1 292 ? 4.604 30.322 -21.257 1.00 29.88 292 GLY A C 1
ATOM 2302 O O . GLY A 1 292 ? 5.476 29.511 -21.554 1.00 29.88 292 GLY A O 1
ATOM 2303 N N . ASP A 1 293 ? 3.848 30.993 -22.113 1.00 28.09 293 ASP A N 1
ATOM 2304 C CA . ASP A 1 293 ? 4.062 31.204 -23.540 1.00 28.09 293 ASP A CA 1
ATOM 2305 C C . ASP A 1 293 ? 3.550 30.155 -24.544 1.00 28.09 293 ASP A C 1
ATOM 2307 O O . ASP A 1 293 ? 4.165 29.148 -24.881 1.00 28.09 293 ASP A O 1
ATOM 2311 N N . SER A 1 294 ? 2.442 30.583 -25.162 1.00 31.98 294 SER A N 1
ATOM 2312 C CA . SER A 1 294 ? 2.159 30.505 -26.598 1.00 31.98 294 SER A CA 1
ATOM 2313 C C . SER A 1 294 ? 1.716 29.167 -27.186 1.00 31.98 294 SER A C 1
ATOM 2315 O O . SER A 1 294 ? 2.436 28.558 -27.960 1.00 31.98 294 SER A O 1
ATOM 2317 N N . ILE A 1 295 ? 0.438 28.830 -26.983 1.00 31.53 295 ILE A N 1
ATOM 2318 C CA . ILE A 1 295 ? -0.429 28.449 -28.110 1.00 31.53 295 ILE A CA 1
ATOM 2319 C C . ILE A 1 295 ? -1.749 29.198 -27.930 1.00 31.53 295 ILE A C 1
ATOM 2321 O O . ILE A 1 295 ? -2.594 28.853 -27.105 1.00 31.53 295 ILE A O 1
ATOM 2325 N N . GLY A 1 296 ? -1.867 30.303 -28.661 1.00 27.50 296 GLY A N 1
ATOM 2326 C CA . GLY A 1 296 ? -3.122 31.007 -28.829 1.00 27.50 296 GLY A CA 1
ATOM 2327 C C . GLY A 1 296 ? -4.079 30.199 -29.698 1.00 27.50 296 GLY A C 1
ATOM 2328 O O . GLY A 1 296 ? -3.649 29.490 -30.599 1.00 27.50 296 GLY A O 1
ATOM 2329 N N . GLN A 1 297 ? -5.366 30.398 -29.409 1.00 36.12 297 GLN A N 1
ATOM 2330 C CA . GLN A 1 297 ? -6.498 30.279 -30.326 1.00 36.12 297 GLN A CA 1
ATOM 2331 C C . GLN A 1 297 ? -6.622 28.946 -31.069 1.00 36.12 297 GLN A C 1
ATOM 2333 O O . GLN A 1 297 ? -5.947 28.715 -32.052 1.00 36.12 297 GLN A O 1
ATOM 2338 N N . PHE A 1 298 ? -7.583 28.119 -30.671 1.00 29.81 298 PHE A N 1
ATOM 2339 C CA . PHE A 1 298 ? -8.721 27.718 -31.509 1.00 29.81 298 PHE A CA 1
ATOM 2340 C C . PHE A 1 298 ? -9.646 26.841 -30.648 1.00 29.81 298 PHE A C 1
ATOM 2342 O O . PHE A 1 298 ? -9.181 26.162 -29.741 1.00 29.81 298 PHE A O 1
ATOM 2349 N N . PHE A 1 299 ? -10.948 26.884 -30.938 1.00 26.66 299 PHE A N 1
ATOM 2350 C CA . PHE A 1 299 ? -12.072 26.234 -30.239 1.00 26.66 299 PHE A CA 1
ATOM 2351 C C . PHE A 1 299 ? -12.747 27.030 -29.115 1.00 26.66 299 PHE A C 1
ATOM 2353 O O . PHE A 1 299 ? -12.708 26.693 -27.938 1.00 26.66 299 PHE A O 1
ATOM 2360 N N . CYS A 1 300 ? -13.517 28.036 -29.531 1.00 28.23 300 CYS A N 1
ATOM 2361 C CA . CYS A 1 300 ? -14.799 28.325 -28.902 1.00 28.23 300 CYS A CA 1
ATOM 2362 C C . CYS A 1 300 ? -15.793 28.713 -30.001 1.00 28.23 300 CYS A C 1
ATOM 2364 O O . CYS A 1 300 ? -15.572 29.718 -30.671 1.00 28.23 300 CYS A O 1
ATOM 2366 N N . THR A 1 301 ? -16.818 27.878 -30.213 1.00 31.52 301 THR A N 1
ATOM 2367 C CA . THR A 1 301 ? -18.212 28.183 -30.622 1.00 31.52 301 THR A CA 1
ATOM 2368 C C . THR A 1 301 ? -18.803 27.081 -31.505 1.00 31.52 301 THR A C 1
ATOM 2370 O O . THR A 1 301 ? -18.781 27.173 -32.721 1.00 31.52 301 THR A O 1
ATOM 2373 N N . GLN A 1 302 ? -19.394 26.060 -30.885 1.00 36.00 302 GLN A N 1
ATOM 2374 C CA . GLN A 1 302 ? -20.594 25.382 -31.393 1.00 36.00 302 GLN A CA 1
ATOM 2375 C C . GLN A 1 302 ? -21.237 24.637 -30.214 1.00 36.00 302 GLN A C 1
ATOM 2377 O O . GLN A 1 302 ? -20.763 23.571 -29.842 1.00 36.00 302 GLN A O 1
ATOM 2382 N N . GLN A 1 303 ? -22.258 25.252 -29.609 1.00 32.97 303 GLN A N 1
ATOM 2383 C CA . GLN A 1 303 ? -23.476 24.653 -29.027 1.00 32.97 303 GLN A CA 1
ATOM 2384 C C . GLN A 1 303 ? -24.032 25.576 -27.939 1.00 32.97 303 GLN A C 1
ATOM 2386 O O . GLN A 1 303 ? -23.401 25.794 -26.907 1.00 32.97 303 GLN A O 1
ATOM 2391 N N . GLY A 1 304 ? -25.222 26.131 -28.187 1.00 33.09 304 GLY A N 1
ATOM 2392 C CA . GLY A 1 304 ? -25.937 26.914 -27.182 1.00 33.09 304 GLY A CA 1
ATOM 2393 C C . GLY A 1 304 ? -26.980 27.906 -27.694 1.00 33.09 304 GLY A C 1
ATOM 2394 O O . GLY A 1 304 ? -27.038 29.009 -27.155 1.00 33.09 304 GLY A O 1
ATOM 2395 N N . ARG A 1 305 ? -27.778 27.551 -28.708 1.00 33.22 305 ARG A N 1
ATOM 2396 C CA . ARG A 1 305 ? -29.210 27.884 -28.817 1.00 33.22 305 ARG A CA 1
ATOM 2397 C C . ARG A 1 305 ? -29.861 27.037 -29.897 1.00 33.22 305 ARG A C 1
ATOM 2399 O O . ARG A 1 305 ? -29.216 26.872 -30.953 1.00 33.22 305 ARG A O 1
#